Protein AF-A0A9D4N3E4-F1 (afdb_monomer)

Nearest PDB structures (foldseek):
  5hpl-assembly2_B  TM=6.368E-01  e=1.574E-05  Saccharomyces cerevisiae
  1zvd-assembly1_A  TM=6.753E-01  e=8.213E-05  Homo sapiens
  4y07-assembly1_A  TM=6.371E-01  e=8.213E-05  Homo sapiens
  5c7m-assembly1_A  TM=6.194E-01  e=4.076E-04  Homo sapiens
  3g1n-assembly2_B  TM=6.867E-01  e=9.546E-04  Homo sapiens

Radius of gyration: 21.74 Å; Cα contacts (8 Å, |Δi|>4): 244; chains: 1; bounding box: 53×41×57 Å

pLDDT: mean 84.07, std 14.79, range [33.16, 97.88]

Secondary structure (DSSP, 8-state):
-----PPEEEEEE-SSSHHHHHHHHHHT--HHHHHSEEEEEETT---S-SSHHHHHHHHHHHHHHIIIIITT---GGGHHHHHHHHHHHHHHHHTT----TT--HHHHHHHHH-SS--HHHHHHHHHHHTTTHHHHHHH-GGGGGGGS-------HHHHHHHSEE-PPSTT-HHHHHHHHHHHHHHHHHHHHHTTTTTT--HHHHH---HHHHHHHHHH-TTEE-

Solvent-accessible surface area (backbone atoms only — not comparable to full-atom values): 12837 Å² total; per-residue (Å²): 135,84,75,79,77,71,69,62,30,79,44,70,30,38,84,89,50,34,65,60,38,44,46,59,59,54,68,78,50,52,62,71,50,64,71,31,54,62,36,48,38,47,71,98,50,84,72,92,53,70,59,62,45,36,50,48,46,45,54,51,44,52,50,51,46,40,63,75,51,48,75,80,46,80,55,68,94,49,21,70,58,28,22,52,49,13,37,52,51,33,48,25,63,76,68,75,34,75,68,74,31,82,60,51,70,70,60,50,46,39,64,76,70,46,91,79,47,55,67,33,48,48,26,23,46,53,17,15,37,62,75,46,43,42,59,51,37,67,77,38,58,80,58,53,59,60,39,47,67,72,88,75,74,74,41,67,69,58,50,54,63,51,50,36,74,52,77,59,63,91,89,38,75,64,27,55,53,52,50,55,53,46,52,53,50,53,49,52,53,50,37,27,66,70,52,77,50,68,90,48,46,59,63,61,74,70,66,54,54,75,73,49,43,52,48,46,37,68,76,38,72,37,53,42,120

Foldseek 3Di:
DDDPPQDEQEAEAELVPLLVRLLVSVVVDALVNLLGHYQYHYPPDDDPDRQVRVQVSLVSNLVVCCVPAAVVHHDLVCLQSLLVVLLSQLSCVSNVHQHSQNHDPVLLCLLQPNPDHRSNSVSSLNSVCSNDNNVVCNVVVVCSCSNHPDPPQCALVNLCVQFDFAADDPPDPRRVVLVVLVVVVSVVLVCQNVCVVPPDHSVNVVPDDPVCVVVVCVSRVRTDD

Mean predicted aligned error: 11.08 Å

InterPro domains:
  IPR000569 HECT domain [PS50237] (30-63)
  IPR035983 HECT, E3 ligase catalytic domain [SSF56204] (7-113)

Structure (mmCIF, N/CA/C/O backbone):
data_AF-A0A9D4N3E4-F1
#
_entry.id   AF-A0A9D4N3E4-F1
#
loop_
_atom_site.group_PDB
_atom_site.id
_atom_site.type_symbol
_atom_site.label_atom_id
_atom_site.label_alt_id
_atom_site.label_comp_id
_atom_site.label_asym_id
_atom_site.label_entity_id
_atom_site.label_seq_id
_atom_site.pdbx_PDB_ins_code
_atom_site.Cartn_x
_atom_site.Cartn_y
_atom_site.Cartn_z
_atom_site.occupancy
_atom_site.B_iso_or_equiv
_atom_site.auth_seq_id
_atom_site.auth_comp_id
_atom_site.auth_asym_id
_atom_site.auth_atom_id
_atom_site.pdbx_PDB_model_num
ATOM 1 N N . MET A 1 1 ? 34.537 -1.495 10.013 1.00 33.16 1 MET A N 1
ATOM 2 C CA . MET A 1 1 ? 33.677 -0.326 9.731 1.00 33.16 1 MET A CA 1
ATOM 3 C C . MET A 1 1 ? 32.256 -0.864 9.665 1.00 33.16 1 MET A C 1
ATOM 5 O O . MET A 1 1 ? 31.915 -1.527 8.696 1.00 33.16 1 MET A O 1
ATOM 9 N N . ASN A 1 2 ? 31.519 -0.761 10.773 1.00 34.47 2 ASN A N 1
ATOM 10 C CA . ASN A 1 2 ? 30.233 -1.436 10.960 1.00 34.47 2 ASN A CA 1
ATOM 11 C C . ASN A 1 2 ? 29.176 -0.796 10.057 1.00 34.47 2 ASN A C 1
ATOM 13 O O . ASN A 1 2 ? 28.848 0.377 10.221 1.00 34.47 2 ASN A O 1
ATOM 17 N N . HIS A 1 3 ? 28.658 -1.562 9.098 1.00 38.91 3 HIS A N 1
ATOM 18 C CA . HIS A 1 3 ? 27.414 -1.214 8.429 1.00 38.91 3 HIS A CA 1
ATOM 19 C C . HIS A 1 3 ? 26.313 -1.198 9.491 1.00 38.91 3 HIS A C 1
ATOM 21 O O . HIS A 1 3 ? 26.095 -2.206 10.156 1.00 38.91 3 HIS A O 1
ATOM 27 N N . PHE A 1 4 ? 25.642 -0.059 9.669 1.00 37.69 4 PHE A N 1
ATOM 28 C CA . PHE A 1 4 ? 24.381 0.015 10.401 1.00 37.69 4 PHE A CA 1
ATOM 29 C C . PHE A 1 4 ? 23.419 -1.020 9.797 1.00 37.69 4 PHE A C 1
ATOM 31 O O . PHE A 1 4 ? 22.852 -0.778 8.729 1.00 37.69 4 PHE A O 1
ATOM 38 N N . GLN A 1 5 ? 23.244 -2.174 10.445 1.00 48.78 5 GLN A N 1
ATOM 39 C CA . GLN A 1 5 ? 22.047 -2.986 10.254 1.00 48.78 5 GLN A CA 1
ATOM 40 C C . GLN A 1 5 ? 20.895 -2.093 10.707 1.00 48.78 5 GLN A C 1
ATOM 42 O O . GLN A 1 5 ? 20.710 -1.867 11.899 1.00 48.78 5 GLN A O 1
ATOM 47 N N . ARG A 1 6 ? 20.201 -1.462 9.755 1.00 59.16 6 ARG A N 1
ATOM 48 C CA . ARG A 1 6 ? 18.958 -0.756 10.064 1.00 59.16 6 ARG A CA 1
ATOM 49 C C . ARG A 1 6 ? 18.028 -1.795 10.664 1.00 59.16 6 ARG A C 1
ATOM 51 O O . ARG A 1 6 ? 17.769 -2.794 10.003 1.00 59.16 6 ARG A O 1
ATOM 58 N N . GLU A 1 7 ? 17.573 -1.568 11.888 1.00 81.31 7 GLU A N 1
ATOM 59 C CA . GLU A 1 7 ? 16.593 -2.446 12.514 1.00 81.31 7 GLU A CA 1
ATOM 60 C C . GLU A 1 7 ? 15.366 -2.546 11.601 1.00 81.31 7 GLU A C 1
ATOM 62 O O . GLU A 1 7 ? 14.758 -1.535 11.227 1.00 81.31 7 GLU A O 1
ATOM 67 N N . THR A 1 8 ? 15.064 -3.767 11.175 1.00 87.50 8 THR A N 1
ATOM 68 C CA . THR A 1 8 ? 13.904 -4.100 10.357 1.00 87.50 8 THR A CA 1
ATOM 69 C C . THR A 1 8 ? 12.781 -4.613 11.241 1.00 87.50 8 THR A C 1
ATOM 71 O O . THR A 1 8 ? 12.973 -4.986 12.398 1.00 87.50 8 THR A O 1
ATOM 74 N N . ASN A 1 9 ? 11.579 -4.602 10.685 1.00 91.38 9 ASN A N 1
ATOM 75 C CA . ASN A 1 9 ? 10.411 -5.213 11.281 1.00 91.38 9 ASN A CA 1
ATOM 76 C C . ASN A 1 9 ? 10.018 -6.424 10.438 1.00 91.38 9 ASN A C 1
ATOM 78 O O . ASN A 1 9 ? 9.521 -6.277 9.319 1.00 91.38 9 ASN A O 1
ATOM 82 N N . PHE A 1 10 ? 10.307 -7.606 10.967 1.00 92.75 10 PHE A N 1
ATOM 83 C CA . PHE A 1 10 ? 10.087 -8.864 10.278 1.00 92.75 10 PHE A CA 1
ATOM 84 C C . PHE A 1 10 ? 8.617 -9.291 10.354 1.00 92.75 10 PHE A C 1
ATOM 86 O O . PHE A 1 10 ? 8.005 -9.224 11.424 1.00 92.75 10 PHE A O 1
ATOM 93 N N . ILE A 1 11 ? 8.066 -9.707 9.212 1.00 94.38 11 ILE A N 1
ATOM 94 C CA . ILE A 1 11 ? 6.733 -10.310 9.100 1.00 94.38 11 ILE A CA 1
ATOM 95 C C . ILE A 1 11 ? 6.775 -11.540 8.201 1.00 94.38 11 ILE A C 1
ATOM 97 O O . ILE A 1 11 ? 7.456 -11.540 7.167 1.00 94.38 11 ILE A O 1
ATOM 101 N N . ILE A 1 12 ? 5.992 -12.558 8.555 1.00 94.19 12 ILE A N 1
ATOM 102 C CA . ILE A 1 12 ? 5.824 -13.755 7.732 1.00 94.19 12 ILE A CA 1
ATOM 103 C C . ILE A 1 12 ? 4.374 -13.865 7.264 1.00 94.19 12 ILE A C 1
ATOM 105 O O . ILE A 1 12 ? 3.449 -13.929 8.065 1.00 94.19 12 ILE A O 1
ATOM 109 N N . VAL A 1 13 ? 4.156 -13.917 5.951 1.00 95.88 13 VAL A N 1
ATOM 110 C CA . VAL A 1 13 ? 2.806 -13.834 5.377 1.00 95.88 13 VAL A CA 1
ATOM 111 C C . VAL A 1 13 ? 2.526 -14.910 4.331 1.00 95.88 13 VAL A C 1
ATOM 113 O O . VAL A 1 13 ? 3.405 -15.332 3.577 1.00 95.88 13 VAL A O 1
ATOM 116 N N . ASP A 1 14 ? 1.263 -15.321 4.240 1.00 95.19 14 ASP A N 1
ATOM 117 C CA . ASP A 1 14 ? 0.776 -16.210 3.189 1.00 95.19 14 ASP A CA 1
ATOM 118 C C . ASP A 1 14 ? 0.342 -15.400 1.961 1.00 95.19 14 ASP A C 1
ATOM 120 O O . ASP A 1 14 ? -0.396 -14.423 2.072 1.00 95.19 14 ASP A O 1
ATOM 124 N N . ARG A 1 15 ? 0.726 -15.826 0.754 1.00 92.44 15 ARG A N 1
ATOM 125 C CA . ARG A 1 15 ? 0.214 -15.211 -0.482 1.00 92.44 15 ARG A CA 1
ATOM 126 C C . ARG A 1 15 ? -1.280 -15.452 -0.670 1.00 92.44 15 ARG A C 1
ATOM 128 O O . ARG A 1 15 ? -1.953 -14.590 -1.235 1.00 92.44 15 ARG A O 1
ATOM 135 N N . VAL A 1 16 ? -1.778 -16.617 -0.253 1.00 92.44 16 VAL A N 1
ATOM 136 C CA . VAL A 1 16 ? -3.176 -17.021 -0.453 1.00 92.44 16 VAL A CA 1
ATOM 137 C C . VAL A 1 16 ? -4.077 -16.293 0.539 1.00 92.44 16 VAL A C 1
ATOM 139 O O . VAL A 1 16 ? -5.071 -15.692 0.138 1.00 92.44 16 VAL A O 1
ATOM 142 N N . ASN A 1 17 ? -3.683 -16.262 1.812 1.00 95.00 17 ASN A N 1
ATOM 143 C CA . ASN A 1 17 ? -4.440 -15.634 2.897 1.00 95.00 17 ASN A CA 1
ATOM 144 C C . ASN A 1 17 ? -3.881 -14.263 3.309 1.00 95.00 17 ASN A C 1
ATOM 146 O O . ASN A 1 17 ? -3.936 -13.887 4.479 1.00 95.00 17 ASN A O 1
ATOM 150 N N . ILE A 1 18 ? -3.387 -13.495 2.331 1.00 96.88 18 ILE A N 1
ATOM 151 C CA . ILE A 1 18 ? -2.582 -12.288 2.562 1.00 96.88 18 ILE A CA 1
ATOM 152 C C . ILE A 1 18 ? -3.208 -11.294 3.537 1.00 96.88 18 ILE A C 1
ATOM 154 O O . ILE A 1 18 ? -2.500 -10.768 4.382 1.00 96.88 18 ILE A O 1
ATOM 158 N N . LEU A 1 19 ? -4.514 -11.024 3.460 1.00 96.94 19 LEU A N 1
ATOM 159 C CA . LEU A 1 19 ? -5.146 -10.055 4.360 1.00 96.94 19 LEU A CA 1
ATOM 160 C C . LEU A 1 19 ? -5.129 -10.548 5.803 1.00 96.94 19 LEU A C 1
ATOM 162 O O . LEU A 1 19 ? -4.752 -9.795 6.689 1.00 96.94 19 LEU A O 1
ATOM 166 N N . GLN A 1 20 ? -5.493 -11.811 6.018 1.00 96.25 20 GLN A N 1
ATOM 167 C CA . GLN A 1 20 ? -5.588 -12.378 7.354 1.00 96.25 20 GLN A CA 1
ATOM 168 C C . GLN A 1 20 ? -4.214 -12.429 8.024 1.00 96.25 20 GLN A C 1
ATOM 170 O O . GLN A 1 20 ? -4.024 -11.796 9.057 1.00 96.25 20 GLN A O 1
ATOM 175 N N . THR A 1 21 ? -3.240 -13.094 7.396 1.00 96.94 21 THR A N 1
ATOM 176 C CA . THR A 1 21 ? -1.912 -13.266 8.004 1.00 96.94 21 THR A CA 1
ATOM 177 C C . THR A 1 21 ? -1.204 -11.928 8.189 1.00 96.94 21 THR A C 1
ATOM 179 O O . THR A 1 21 ? -0.495 -11.732 9.163 1.00 96.94 21 THR A O 1
ATOM 182 N N . SER A 1 22 ? -1.412 -10.970 7.276 1.00 96.81 22 SER A N 1
ATOM 183 C CA . SER A 1 22 ? -0.835 -9.631 7.445 1.00 96.81 22 SER A CA 1
ATOM 184 C C . SER A 1 22 ? -1.482 -8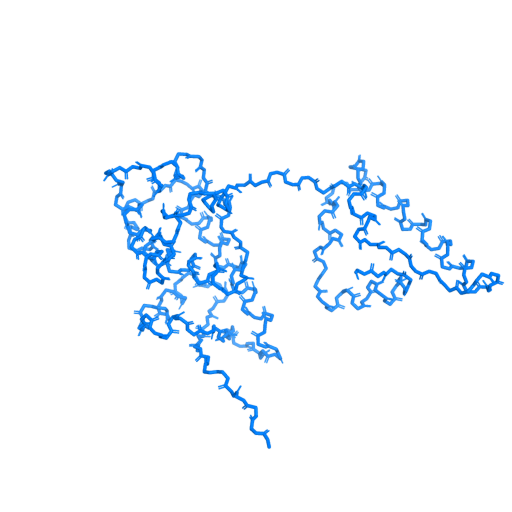.867 8.587 1.00 96.81 22 SER A C 1
ATOM 186 O O . SER A 1 22 ? -0.801 -8.104 9.258 1.00 96.81 22 SER A O 1
ATOM 188 N N . PHE A 1 23 ? -2.793 -9.000 8.784 1.00 97.12 23 PHE A N 1
ATOM 189 C CA . PHE A 1 23 ? -3.470 -8.294 9.866 1.00 97.12 23 PHE A CA 1
ATOM 190 C C . PHE A 1 23 ? -3.056 -8.856 11.221 1.00 97.12 23 PHE A C 1
ATOM 192 O O . PHE A 1 23 ? -2.774 -8.059 12.104 1.00 97.12 23 PHE A O 1
ATOM 199 N N . GLU A 1 24 ? -2.929 -10.177 11.343 1.00 95.75 24 GLU A N 1
ATOM 200 C CA . GLU A 1 24 ? -2.392 -10.846 12.536 1.00 95.75 24 GLU A CA 1
ATOM 201 C C . GLU A 1 24 ? -0.946 -10.395 12.822 1.00 95.75 24 GLU A C 1
ATOM 203 O O . GLU A 1 24 ? -0.643 -9.910 13.907 1.00 95.75 24 GLU A O 1
ATOM 208 N N . GLU A 1 25 ? -0.062 -10.435 11.820 1.00 96.00 25 GLU A N 1
ATOM 209 C CA . GLU A 1 25 ? 1.332 -9.994 11.975 1.00 96.00 25 GLU A CA 1
ATOM 210 C C . GLU A 1 25 ? 1.454 -8.514 12.358 1.00 96.00 25 GLU A C 1
ATOM 212 O O . GLU A 1 25 ? 2.342 -8.143 13.118 1.00 96.00 25 GLU A O 1
ATOM 217 N N . LEU A 1 26 ? 0.602 -7.641 11.811 1.00 95.62 26 LEU A N 1
ATOM 218 C CA . LEU A 1 26 ? 0.673 -6.198 12.049 1.00 95.62 26 LEU A CA 1
ATOM 219 C C . LEU A 1 26 ? -0.074 -5.758 13.315 1.00 95.62 26 LEU A C 1
ATOM 221 O O . LEU A 1 26 ? 0.263 -4.701 13.849 1.00 95.62 26 LEU A O 1
ATOM 225 N N . SER A 1 27 ? -1.075 -6.510 13.787 1.00 93.62 27 SER A N 1
ATOM 226 C CA . SER A 1 27 ? -1.856 -6.150 14.980 1.00 93.62 27 SER A CA 1
ATOM 227 C C . SER A 1 27 ? -1.037 -6.217 16.260 1.00 93.62 27 SER A C 1
ATOM 229 O O . SER A 1 27 ? -1.291 -5.447 17.185 1.00 93.62 27 SER A O 1
ATOM 231 N N . ASP A 1 28 ? -0.039 -7.095 16.288 1.00 89.44 28 ASP A N 1
ATOM 232 C CA . ASP A 1 28 ? 0.789 -7.349 17.468 1.00 89.44 28 ASP A CA 1
ATOM 233 C C . ASP A 1 28 ? 1.941 -6.344 17.612 1.00 89.44 28 ASP A C 1
ATOM 235 O O . ASP A 1 28 ? 2.699 -6.3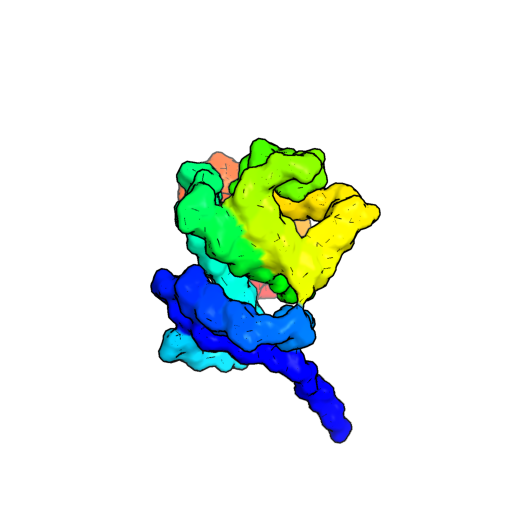89 18.581 1.00 89.44 28 ASP A O 1
ATOM 239 N N . LYS A 1 29 ? 2.079 -5.417 16.657 1.00 91.88 29 LYS A N 1
ATOM 240 C CA . LYS A 1 29 ? 3.215 -4.499 16.578 1.00 91.88 29 LYS A CA 1
ATOM 241 C C . LYS A 1 29 ? 2.894 -3.130 17.151 1.00 91.88 29 LYS A C 1
ATOM 243 O O . LYS A 1 29 ? 1.846 -2.535 16.902 1.00 91.88 29 LYS A O 1
ATOM 248 N N . THR A 1 30 ? 3.864 -2.582 17.864 1.00 93.31 30 THR A N 1
ATOM 249 C CA . THR A 1 30 ? 3.838 -1.203 18.345 1.00 93.31 30 THR A CA 1
ATOM 250 C C . THR A 1 30 ? 4.030 -0.205 17.200 1.00 93.31 30 THR A C 1
ATOM 252 O O . THR A 1 30 ? 4.577 -0.522 16.141 1.00 93.31 30 THR A O 1
ATOM 255 N N . THR A 1 31 ? 3.638 1.053 17.421 1.00 91.31 31 THR A N 1
ATOM 256 C CA . THR A 1 31 ? 3.875 2.145 16.462 1.00 91.31 31 THR A CA 1
ATOM 257 C C . THR A 1 31 ? 5.356 2.303 16.100 1.00 91.31 31 THR A C 1
ATOM 259 O O . THR A 1 31 ? 5.678 2.574 14.944 1.00 91.31 31 THR A O 1
ATOM 262 N N . GLU A 1 32 ? 6.264 2.108 17.060 1.00 90.81 32 GLU A N 1
ATOM 263 C CA . GLU A 1 32 ? 7.708 2.193 16.821 1.00 90.81 32 GLU A CA 1
ATOM 264 C C . GLU A 1 32 ? 8.185 1.087 15.870 1.00 90.81 32 GLU A C 1
ATOM 266 O O . GLU A 1 32 ? 8.914 1.358 14.916 1.00 90.81 32 GLU A O 1
ATOM 271 N N . GLU A 1 33 ? 7.721 -0.149 16.069 1.00 92.50 33 GLU A N 1
ATOM 272 C CA . GLU A 1 33 ? 8.035 -1.276 15.187 1.00 92.50 33 GLU A CA 1
ATOM 273 C C . GLU A 1 33 ? 7.444 -1.083 13.789 1.00 92.50 33 GLU A C 1
ATOM 275 O O . GLU A 1 33 ? 8.119 -1.334 12.790 1.00 92.50 33 GLU A O 1
ATOM 280 N N . LEU A 1 34 ? 6.210 -0.587 13.687 1.00 92.94 34 LEU A N 1
ATOM 281 C CA . LEU A 1 34 ? 5.582 -0.253 12.405 1.00 92.94 34 LEU A CA 1
ATOM 282 C C . LEU A 1 34 ? 6.326 0.873 11.663 1.00 92.94 34 LEU A C 1
ATOM 284 O O . LEU A 1 34 ? 6.327 0.904 10.432 1.00 92.94 34 LEU A O 1
ATOM 288 N N . GLY A 1 35 ? 6.999 1.771 12.387 1.00 89.06 35 GLY A N 1
ATOM 289 C CA . GLY A 1 35 ? 7.863 2.801 11.807 1.00 89.06 35 GLY A CA 1
ATOM 290 C C . GLY A 1 35 ? 9.151 2.254 11.177 1.00 89.06 35 GLY A C 1
ATOM 291 O O . GLY A 1 35 ? 9.753 2.919 10.329 1.00 89.06 35 GLY A O 1
ATOM 292 N N . LYS A 1 36 ? 9.576 1.038 11.546 1.00 92.62 36 LYS A N 1
ATOM 293 C CA . LYS A 1 36 ? 10.756 0.380 10.970 1.00 92.62 36 LYS A CA 1
ATOM 294 C C . LYS A 1 36 ? 10.441 -0.192 9.588 1.00 92.62 36 LYS A C 1
ATOM 296 O O . LYS A 1 36 ? 9.303 -0.484 9.224 1.00 92.62 36 LYS A O 1
ATOM 301 N N . THR A 1 37 ? 11.487 -0.355 8.783 1.00 92.31 37 THR A N 1
ATOM 302 C CA . THR A 1 37 ? 11.344 -0.921 7.435 1.00 92.31 37 THR A CA 1
ATOM 303 C C . THR A 1 37 ? 10.882 -2.373 7.522 1.00 92.31 37 THR A C 1
ATOM 305 O O . THR A 1 37 ? 11.506 -3.160 8.228 1.00 92.31 37 THR A O 1
ATOM 308 N N . LEU A 1 38 ? 9.834 -2.738 6.776 1.00 93.19 38 LEU A N 1
ATOM 309 C CA . LEU A 1 38 ? 9.350 -4.113 6.740 1.00 93.19 38 LEU A CA 1
ATOM 310 C C . LEU A 1 38 ? 10.349 -5.024 6.026 1.00 93.19 38 LEU A C 1
ATOM 312 O O . LEU A 1 38 ? 10.806 -4.737 4.909 1.00 93.19 38 LEU A O 1
ATOM 316 N N . GLU A 1 39 ? 10.621 -6.146 6.670 1.00 92.88 39 GLU A N 1
ATOM 317 C CA . GLU A 1 39 ? 11.296 -7.306 6.117 1.00 92.88 39 GLU A CA 1
ATOM 318 C C . GLU A 1 39 ? 10.252 -8.405 5.956 1.00 92.88 39 GLU A C 1
ATOM 320 O O . GLU A 1 39 ? 9.731 -8.930 6.935 1.00 92.88 39 GLU A O 1
ATOM 325 N N . VAL A 1 40 ? 9.881 -8.684 4.707 1.00 93.19 40 VAL A N 1
ATOM 326 C CA . VAL A 1 40 ? 8.754 -9.569 4.409 1.00 93.19 40 VAL A CA 1
ATOM 327 C C . VAL A 1 40 ? 9.262 -10.915 3.930 1.00 93.19 40 VAL A C 1
ATOM 329 O O . VAL A 1 40 ? 9.990 -10.974 2.938 1.00 93.19 40 VAL A O 1
ATOM 332 N N . GLN A 1 41 ? 8.801 -11.985 4.572 1.00 93.62 41 GLN A N 1
ATOM 333 C CA . GLN A 1 41 ? 8.973 -13.348 4.094 1.00 93.62 41 GLN A CA 1
ATOM 334 C C . GLN A 1 41 ? 7.620 -13.962 3.726 1.00 93.62 41 GLN A C 1
ATOM 336 O O . GLN A 1 41 ? 6.686 -13.972 4.524 1.00 93.62 41 GLN A O 1
ATOM 341 N N . PHE A 1 42 ? 7.513 -14.493 2.508 1.00 93.81 42 PHE A N 1
ATOM 342 C CA . PHE A 1 42 ? 6.360 -15.302 2.121 1.00 93.81 42 PHE A CA 1
ATOM 343 C C . PHE A 1 42 ? 6.556 -16.750 2.576 1.00 93.81 42 PHE A C 1
ATOM 345 O O . PHE A 1 42 ? 7.679 -17.261 2.558 1.00 93.81 42 PHE A O 1
ATOM 352 N N . TYR A 1 43 ? 5.475 -17.424 2.973 1.00 91.69 43 TYR A N 1
ATOM 353 C CA . TYR A 1 43 ? 5.532 -18.831 3.378 1.00 91.69 43 TYR A CA 1
ATOM 354 C C . TYR A 1 43 ? 6.243 -19.690 2.331 1.00 91.69 43 TYR A C 1
ATOM 356 O O . TYR A 1 43 ? 5.945 -19.615 1.142 1.00 91.69 43 TYR A O 1
ATOM 364 N N . THR A 1 44 ? 7.172 -20.535 2.791 1.00 82.38 44 THR A N 1
ATOM 365 C CA . THR A 1 44 ? 7.966 -21.477 1.974 1.00 82.38 44 THR A CA 1
ATOM 366 C C . THR A 1 44 ? 8.879 -20.852 0.910 1.00 82.38 44 THR A C 1
ATOM 368 O O . THR A 1 44 ? 9.532 -21.582 0.167 1.00 82.38 44 THR A O 1
ATOM 371 N N . GLU A 1 45 ? 8.996 -19.522 0.862 1.00 81.06 45 GLU A N 1
ATOM 372 C CA . GLU A 1 45 ? 9.860 -18.812 -0.081 1.00 81.06 45 GLU A CA 1
ATOM 373 C C . GLU A 1 45 ? 11.107 -18.270 0.629 1.00 81.06 45 GLU A C 1
ATOM 375 O O . GLU A 1 45 ? 11.031 -17.608 1.669 1.00 81.06 45 GLU A O 1
ATOM 380 N N . ALA A 1 46 ? 12.280 -18.541 0.054 1.00 70.38 46 ALA A N 1
ATOM 381 C CA . ALA A 1 46 ? 13.514 -17.885 0.460 1.00 70.38 46 ALA A CA 1
ATOM 382 C C . ALA A 1 46 ? 13.605 -16.526 -0.247 1.00 70.38 46 ALA A C 1
ATOM 384 O O . ALA A 1 46 ? 13.594 -16.455 -1.476 1.00 70.38 46 ALA A O 1
ATOM 385 N N . ALA A 1 47 ? 13.684 -15.446 0.526 1.00 65.25 47 ALA A N 1
ATOM 386 C CA . ALA A 1 47 ? 13.954 -14.120 -0.009 1.00 65.25 47 ALA A CA 1
ATOM 387 C C . ALA A 1 47 ? 15.462 -13.960 -0.252 1.00 65.25 47 ALA A C 1
ATOM 389 O O . ALA A 1 47 ? 16.249 -14.008 0.690 1.00 65.25 47 ALA A O 1
ATOM 390 N N . GLU A 1 48 ? 15.869 -13.761 -1.507 1.00 63.88 48 GLU A N 1
ATOM 391 C CA . GLU A 1 48 ? 17.268 -13.448 -1.844 1.00 63.88 48 GLU A CA 1
ATOM 392 C C . GLU A 1 48 ? 17.596 -11.957 -1.651 1.00 63.88 48 GLU A C 1
ATOM 394 O O . GLU A 1 48 ? 18.755 -11.591 -1.455 1.00 63.88 48 GLU A O 1
ATOM 399 N N . ASP A 1 49 ? 16.582 -11.085 -1.688 1.00 76.19 49 ASP A N 1
ATOM 400 C CA . ASP A 1 49 ? 16.716 -9.646 -1.491 1.00 76.19 49 ASP A CA 1
ATOM 401 C C . ASP A 1 49 ? 15.658 -9.085 -0.524 1.00 76.19 49 ASP A C 1
ATOM 403 O O . ASP A 1 49 ? 14.542 -9.581 -0.418 1.00 76.19 49 ASP A O 1
ATOM 407 N N . TYR A 1 50 ? 15.995 -8.001 0.181 1.00 70.88 50 TYR A N 1
ATOM 408 C CA . TYR A 1 50 ? 15.087 -7.359 1.145 1.00 70.88 50 TYR A CA 1
ATOM 409 C C . TYR A 1 50 ? 14.011 -6.472 0.489 1.00 70.88 50 TYR A C 1
ATOM 411 O O . TYR A 1 50 ? 13.048 -6.056 1.135 1.00 70.88 50 TYR A O 1
ATOM 419 N N . GLY A 1 51 ? 14.197 -6.089 -0.779 1.00 80.19 51 GLY A N 1
ATOM 420 C CA . GLY A 1 51 ? 13.360 -5.100 -1.464 1.00 80.19 51 GLY A CA 1
ATOM 421 C C . GLY A 1 51 ? 12.226 -5.709 -2.287 1.00 80.19 51 GLY A C 1
ATOM 422 O O . GLY A 1 51 ? 11.107 -5.189 -2.260 1.00 80.19 51 GLY A O 1
ATOM 423 N N . GLY A 1 52 ? 12.511 -6.786 -3.021 1.00 85.62 52 GLY A N 1
ATOM 424 C CA . GLY A 1 52 ? 11.566 -7.506 -3.870 1.00 85.62 52 GLY A CA 1
ATOM 425 C C . GLY A 1 52 ? 10.331 -7.995 -3.110 1.00 85.62 52 GLY A C 1
ATOM 426 O O . GLY A 1 52 ? 9.226 -7.552 -3.443 1.00 85.62 52 GLY A O 1
ATOM 427 N N . PRO A 1 53 ? 10.489 -8.814 -2.052 1.00 90.81 53 PRO A N 1
ATOM 428 C CA . PRO A 1 53 ? 9.381 -9.327 -1.253 1.00 90.81 53 PRO A CA 1
ATOM 429 C C . PRO A 1 53 ? 8.498 -8.223 -0.679 1.00 90.81 53 PRO A C 1
ATOM 431 O O . PRO A 1 53 ? 7.278 -8.308 -0.778 1.00 90.81 53 PRO A O 1
ATOM 434 N N . ARG A 1 54 ? 9.086 -7.129 -0.173 1.00 92.06 54 ARG A N 1
ATOM 435 C CA . ARG A 1 54 ? 8.321 -5.989 0.357 1.00 92.06 54 ARG A CA 1
ATOM 436 C C . ARG A 1 54 ? 7.483 -5.291 -0.717 1.00 92.06 54 ARG A C 1
ATOM 438 O O . ARG A 1 54 ? 6.320 -4.962 -0.485 1.00 92.06 54 ARG A O 1
ATOM 445 N N . LYS A 1 55 ? 8.046 -5.036 -1.901 1.00 90.31 55 LYS A N 1
ATOM 446 C CA . LYS A 1 55 ? 7.283 -4.421 -3.004 1.00 90.31 55 LYS A CA 1
ATOM 447 C C . LYS A 1 55 ? 6.145 -5.327 -3.462 1.00 90.31 55 LYS A C 1
ATOM 449 O O . LYS A 1 55 ? 5.045 -4.846 -3.735 1.00 90.31 55 LYS A O 1
ATOM 454 N N . GLU A 1 56 ? 6.417 -6.623 -3.536 1.00 91.06 56 GLU A N 1
ATOM 455 C CA . GLU A 1 56 ? 5.435 -7.625 -3.928 1.00 91.06 56 GLU A CA 1
ATOM 456 C C . GLU A 1 56 ? 4.322 -7.772 -2.886 1.00 91.06 56 GLU A C 1
ATOM 458 O O . GLU A 1 56 ? 3.148 -7.819 -3.245 1.00 91.06 56 GLU A O 1
ATOM 463 N N . PHE A 1 57 ? 4.671 -7.735 -1.602 1.00 94.88 57 PHE A N 1
ATOM 464 C CA . PHE A 1 57 ? 3.733 -7.685 -0.487 1.00 94.88 57 PHE A CA 1
ATOM 465 C C . PHE A 1 57 ? 2.735 -6.545 -0.638 1.00 94.88 57 PHE A C 1
ATOM 467 O O . PHE A 1 57 ? 1.536 -6.804 -0.743 1.00 94.88 57 PHE A O 1
ATOM 474 N N . PHE A 1 58 ? 3.217 -5.302 -0.763 1.00 95.38 58 PHE A N 1
ATOM 475 C CA . PHE A 1 58 ? 2.335 -4.149 -0.952 1.00 95.38 58 PHE A CA 1
ATOM 476 C C . PHE A 1 58 ? 1.472 -4.293 -2.209 1.00 95.38 58 PHE A C 1
ATOM 478 O O . PHE A 1 58 ? 0.291 -3.955 -2.197 1.00 95.38 58 PHE A O 1
ATOM 485 N N . ARG A 1 59 ? 2.016 -4.845 -3.299 1.00 93.38 59 ARG A N 1
ATOM 486 C CA . ARG A 1 59 ? 1.242 -5.088 -4.522 1.00 93.38 59 ARG A CA 1
ATOM 487 C C . ARG A 1 59 ? 0.084 -6.064 -4.287 1.00 93.38 59 ARG A C 1
ATOM 489 O O . ARG A 1 59 ? -1.022 -5.807 -4.767 1.00 93.38 59 ARG A O 1
ATOM 496 N N . ILE A 1 60 ? 0.333 -7.181 -3.606 1.00 94.94 60 ILE A N 1
ATOM 497 C CA . ILE A 1 60 ? -0.664 -8.235 -3.387 1.00 94.94 60 ILE A CA 1
ATOM 498 C C . ILE A 1 60 ? -1.699 -7.792 -2.356 1.00 94.94 60 ILE A C 1
ATOM 500 O O . ILE A 1 60 ? -2.893 -7.906 -2.633 1.00 94.94 60 ILE A O 1
ATOM 504 N N . ILE A 1 61 ? -1.267 -7.251 -1.213 1.00 96.88 61 ILE A N 1
ATOM 505 C CA . ILE A 1 61 ? -2.182 -6.850 -0.141 1.00 96.88 61 ILE A CA 1
ATOM 506 C C . ILE A 1 61 ? -3.113 -5.727 -0.599 1.00 96.88 61 ILE A C 1
ATOM 508 O O . ILE A 1 61 ? -4.311 -5.804 -0.365 1.00 96.88 61 ILE A O 1
ATOM 512 N N . LEU A 1 62 ? -2.624 -4.739 -1.359 1.00 96.12 62 LEU A N 1
ATOM 513 C CA . LEU A 1 62 ? -3.474 -3.665 -1.881 1.00 96.12 62 LEU A CA 1
ATOM 514 C C . LEU A 1 62 ? -4.499 -4.164 -2.898 1.00 96.12 62 LEU A C 1
ATOM 516 O O . LEU A 1 62 ? -5.625 -3.667 -2.925 1.00 96.12 62 LEU A O 1
ATOM 520 N N . ARG A 1 63 ? -4.131 -5.149 -3.727 1.00 95.12 63 ARG A N 1
ATOM 521 C CA . ARG A 1 63 ? -5.076 -5.797 -4.641 1.00 95.12 63 ARG A CA 1
ATOM 522 C C . ARG A 1 63 ? -6.164 -6.532 -3.858 1.00 95.12 63 ARG A C 1
ATOM 524 O O . ARG A 1 63 ? -7.338 -6.315 -4.132 1.00 95.12 63 ARG A O 1
ATOM 531 N N . ALA A 1 64 ? -5.777 -7.332 -2.866 1.00 96.31 64 ALA A N 1
ATOM 532 C CA . ALA A 1 64 ? -6.723 -8.063 -2.029 1.00 96.31 64 ALA A CA 1
ATOM 533 C C . ALA A 1 64 ? -7.646 -7.113 -1.245 1.00 96.31 64 ALA A C 1
ATOM 535 O O . ALA A 1 64 ? -8.855 -7.328 -1.196 1.00 96.31 64 ALA A O 1
ATOM 536 N N . THR A 1 65 ? -7.101 -6.020 -0.700 1.00 96.25 65 THR A N 1
ATOM 537 C CA . THR A 1 65 ? -7.868 -4.957 -0.036 1.00 96.25 65 THR A CA 1
ATOM 538 C C . THR A 1 65 ? -8.900 -4.353 -0.979 1.00 96.25 65 THR A C 1
ATOM 540 O O . THR A 1 65 ? -10.070 -4.260 -0.617 1.00 96.25 65 THR A O 1
ATOM 543 N N . LYS A 1 66 ? -8.500 -3.972 -2.199 1.00 95.25 66 LYS A N 1
ATOM 544 C CA . LYS A 1 66 ? -9.422 -3.435 -3.207 1.00 95.25 66 LYS A CA 1
ATOM 545 C C . LYS A 1 66 ? -10.576 -4.408 -3.471 1.00 95.25 66 LYS A C 1
ATOM 547 O O . LYS A 1 66 ? -11.736 -4.026 -3.339 1.00 95.25 66 LYS A O 1
ATOM 552 N N . GLU A 1 67 ? -10.248 -5.654 -3.802 1.00 94.88 67 GLU A N 1
ATOM 553 C CA . GLU A 1 67 ? -11.217 -6.684 -4.196 1.00 94.88 67 GLU A CA 1
ATOM 554 C C . GLU A 1 67 ? -12.193 -7.031 -3.058 1.00 94.88 67 GLU A C 1
ATOM 556 O O . GLU A 1 67 ? -13.398 -7.128 -3.283 1.00 94.88 67 GLU A O 1
ATOM 561 N N . LYS A 1 68 ? -11.699 -7.179 -1.821 1.00 94.44 68 LYS A N 1
ATOM 562 C CA . LYS A 1 68 ? -12.521 -7.610 -0.677 1.00 94.44 68 LYS A CA 1
ATOM 563 C C . LYS A 1 68 ? -13.293 -6.465 -0.014 1.00 94.44 68 LYS A C 1
ATOM 565 O O . LYS A 1 68 ? -14.421 -6.685 0.428 1.00 94.44 68 LYS A O 1
ATOM 570 N N . LEU A 1 69 ? -12.693 -5.275 0.090 1.00 94.12 69 LEU A N 1
ATOM 571 C CA . LEU A 1 69 ? -13.171 -4.196 0.970 1.00 94.12 69 LEU A CA 1
ATOM 572 C C . LEU A 1 69 ? -13.647 -2.934 0.233 1.00 94.12 69 LEU A C 1
ATOM 574 O O . LEU A 1 69 ? -14.276 -2.090 0.868 1.00 94.12 69 LEU A O 1
ATOM 578 N N . PHE A 1 70 ? -13.370 -2.771 -1.066 1.00 93.94 70 PHE A N 1
ATOM 579 C CA . PHE A 1 70 ? -13.744 -1.550 -1.801 1.00 93.94 70 PHE A CA 1
ATOM 580 C C . PHE A 1 70 ? -14.580 -1.807 -3.060 1.00 93.94 70 PHE A C 1
ATOM 582 O O . PHE A 1 70 ? -15.483 -1.022 -3.340 1.00 93.94 70 PHE A O 1
ATOM 589 N N . ASP A 1 71 ? -14.352 -2.902 -3.795 1.00 92.19 71 ASP A N 1
ATOM 590 C CA . ASP A 1 71 ? -15.048 -3.167 -5.067 1.00 92.19 71 ASP A CA 1
ATOM 591 C C . ASP A 1 71 ? -16.562 -3.386 -4.907 1.00 92.19 71 ASP A C 1
ATOM 593 O O . ASP A 1 71 ? -17.327 -3.092 -5.821 1.00 92.19 71 ASP A O 1
ATOM 597 N N . SER A 1 72 ? -17.012 -3.856 -3.739 1.00 90.44 72 SER A N 1
ATOM 598 C CA . SER A 1 72 ? -18.443 -3.997 -3.413 1.00 90.44 72 SER A CA 1
ATOM 599 C C . SER A 1 72 ? -18.997 -2.850 -2.558 1.00 90.44 72 SER A C 1
ATOM 601 O O . SER A 1 72 ? -20.070 -2.998 -1.980 1.00 90.44 72 SER A O 1
ATOM 603 N N . GLY A 1 73 ? -18.266 -1.739 -2.435 1.00 90.06 73 GLY A N 1
ATOM 604 C CA . GLY A 1 73 ? -18.562 -0.688 -1.462 1.00 90.06 73 GLY A CA 1
ATOM 605 C C . GLY A 1 73 ? -18.078 -1.023 -0.047 1.00 90.06 73 GLY A C 1
ATOM 606 O O . GLY A 1 73 ? -17.598 -2.128 0.223 1.00 90.06 73 GLY A O 1
ATOM 607 N N . LEU A 1 74 ? -18.178 -0.036 0.847 1.00 92.38 74 LEU A N 1
ATOM 608 C CA . LEU A 1 74 ? -17.733 -0.167 2.233 1.00 92.38 74 LEU A CA 1
ATOM 609 C C . LEU A 1 74 ? -18.647 -1.123 3.010 1.00 92.38 74 LEU A C 1
ATOM 611 O O . LEU A 1 74 ? -19.870 -1.049 2.905 1.00 92.38 74 LEU A O 1
ATOM 615 N N . ARG A 1 75 ? -18.051 -2.022 3.796 1.00 91.00 75 ARG A N 1
ATOM 616 C CA . ARG A 1 75 ? -18.768 -3.056 4.554 1.00 91.00 75 ARG A CA 1
ATOM 617 C C . ARG A 1 75 ? -18.675 -2.766 6.047 1.00 91.00 75 ARG A C 1
ATOM 619 O O . ARG A 1 75 ? -17.666 -3.087 6.667 1.00 91.00 75 ARG A O 1
ATOM 626 N N . GLU A 1 76 ? -19.733 -2.208 6.631 1.00 89.12 76 GLU A N 1
ATOM 627 C CA . GLU A 1 76 ? -19.747 -1.791 8.047 1.00 89.12 76 GLU A CA 1
ATOM 628 C C . GLU A 1 76 ? -19.439 -2.929 9.029 1.00 89.12 76 GLU A C 1
ATOM 630 O O . GLU A 1 76 ? -18.735 -2.723 10.014 1.00 89.12 76 GLU A O 1
ATOM 635 N N . LEU A 1 77 ? -19.877 -4.155 8.722 1.00 90.31 77 LEU A N 1
ATOM 636 C CA . LEU A 1 77 ? -19.583 -5.347 9.530 1.00 90.31 77 LEU A CA 1
ATOM 637 C C . LEU A 1 77 ? -18.084 -5.690 9.601 1.00 90.31 77 LEU A C 1
ATOM 639 O O . LEU A 1 77 ? -17.680 -6.446 10.475 1.00 90.31 77 LEU A O 1
ATOM 643 N N . LEU A 1 78 ? -17.270 -5.152 8.688 1.00 92.44 78 LEU A N 1
ATOM 644 C CA . LEU A 1 78 ? -15.817 -5.327 8.639 1.00 92.44 78 LEU A CA 1
ATOM 645 C C . LEU A 1 78 ? -15.078 -4.042 9.039 1.00 92.44 78 LEU A C 1
ATOM 647 O O . LEU A 1 78 ? -13.949 -3.832 8.612 1.00 92.44 78 LEU A O 1
ATOM 651 N N . GLN A 1 79 ? -15.701 -3.149 9.818 1.00 90.31 79 GLN A N 1
ATOM 652 C CA . GLN A 1 79 ? -15.103 -1.864 10.208 1.00 90.31 79 GLN A CA 1
ATOM 653 C C . GLN A 1 79 ? -13.678 -1.995 10.778 1.00 90.31 79 GLN A C 1
ATOM 655 O O . GLN A 1 79 ? -12.832 -1.157 10.474 1.00 90.31 79 GLN A O 1
ATOM 660 N N . ASP A 1 80 ? -13.388 -3.053 11.539 1.00 90.94 80 ASP A N 1
ATOM 661 C CA . ASP A 1 80 ? -12.079 -3.256 12.167 1.00 90.94 80 ASP A CA 1
ATOM 662 C C . ASP A 1 80 ? -10.985 -3.582 11.136 1.00 90.94 80 ASP A C 1
ATOM 664 O O . ASP A 1 80 ? -9.858 -3.097 11.260 1.00 90.94 80 ASP A O 1
ATOM 668 N N . ASP A 1 81 ? -11.333 -4.274 10.042 1.00 95.62 81 ASP A N 1
ATOM 669 C CA . ASP A 1 81 ? -10.419 -4.512 8.917 1.00 95.62 81 ASP A CA 1
ATOM 670 C C . ASP A 1 81 ? -9.958 -3.180 8.304 1.00 95.62 81 ASP A C 1
ATOM 672 O O . ASP A 1 81 ? -8.803 -3.047 7.897 1.00 95.62 81 ASP A O 1
ATOM 676 N N . TYR A 1 82 ? -10.818 -2.151 8.271 1.00 97.25 82 TYR A N 1
ATOM 677 C CA . TYR A 1 82 ? -10.446 -0.841 7.722 1.00 97.25 82 TYR A CA 1
ATOM 678 C C . TYR A 1 82 ? -9.385 -0.128 8.561 1.00 97.25 82 TYR A C 1
ATOM 680 O O . TYR A 1 82 ? -8.584 0.623 7.999 1.00 97.25 82 TYR A O 1
ATOM 688 N N . ARG A 1 83 ? -9.305 -0.395 9.872 1.00 96.69 83 ARG A N 1
ATOM 689 C CA . ARG A 1 83 ? -8.201 0.107 10.701 1.00 96.69 83 ARG A CA 1
ATOM 690 C C . ARG A 1 83 ? -6.874 -0.480 10.239 1.00 96.69 83 ARG A C 1
ATOM 692 O O . ARG A 1 83 ? -5.921 0.264 10.012 1.00 96.69 83 ARG A O 1
ATOM 699 N N . MET A 1 84 ? -6.831 -1.791 10.018 1.00 96.88 84 MET A N 1
ATOM 700 C CA . MET A 1 84 ? -5.633 -2.463 9.512 1.00 96.88 84 MET A CA 1
ATOM 701 C C . MET A 1 84 ? -5.285 -2.016 8.093 1.00 96.88 84 MET A C 1
ATOM 703 O O . MET A 1 84 ? -4.117 -1.769 7.793 1.00 96.88 84 MET A O 1
ATOM 707 N N . VAL A 1 85 ? -6.285 -1.802 7.234 1.00 97.25 85 VAL A N 1
ATOM 708 C CA . VAL A 1 85 ? -6.076 -1.198 5.910 1.00 97.25 85 VAL A CA 1
ATOM 709 C C . VAL A 1 85 ? -5.421 0.179 6.019 1.00 97.25 85 VAL A C 1
ATOM 711 O O . VAL A 1 85 ? -4.516 0.476 5.240 1.00 97.25 85 VAL A O 1
ATOM 714 N N . GLY A 1 86 ? -5.824 1.007 6.985 1.00 97.06 86 GLY A N 1
ATOM 715 C CA . GLY A 1 86 ? -5.211 2.318 7.211 1.00 97.06 86 GLY A CA 1
ATOM 716 C C . GLY A 1 86 ? -3.729 2.217 7.563 1.00 97.06 86 GLY A C 1
ATOM 717 O O . GLY A 1 86 ? -2.915 2.941 6.989 1.00 97.06 86 GLY A O 1
ATOM 718 N N . ILE A 1 87 ? -3.364 1.258 8.419 1.00 97.12 87 ILE A N 1
ATOM 719 C CA . ILE A 1 87 ? -1.961 0.965 8.751 1.00 97.12 87 ILE A CA 1
ATOM 720 C C . ILE A 1 87 ? -1.204 0.510 7.495 1.00 97.12 87 ILE A C 1
ATOM 722 O O . ILE A 1 87 ? -0.138 1.039 7.187 1.00 97.12 87 ILE A O 1
ATOM 726 N N . VAL A 1 88 ? -1.772 -0.411 6.709 1.00 96.88 88 VAL A N 1
ATOM 727 C CA . VAL A 1 88 ? -1.176 -0.886 5.447 1.00 96.88 88 VAL A CA 1
ATOM 728 C C . VAL A 1 88 ? -0.960 0.262 4.458 1.00 96.88 88 VAL A C 1
ATOM 730 O O . VAL A 1 88 ? 0.086 0.324 3.806 1.00 96.88 88 VAL A O 1
ATOM 733 N N . PHE A 1 89 ? -1.906 1.196 4.343 1.00 96.38 89 PHE A N 1
ATOM 734 C CA . PHE A 1 89 ? -1.767 2.373 3.484 1.00 96.38 89 PHE A CA 1
ATOM 735 C C . PHE A 1 89 ? -0.647 3.291 3.973 1.00 96.38 89 PHE A C 1
ATOM 737 O O . PHE A 1 89 ? 0.172 3.731 3.164 1.00 96.38 89 PHE A O 1
ATOM 744 N N . ALA A 1 90 ? -0.566 3.536 5.280 1.00 95.56 90 ALA A N 1
ATOM 745 C CA . ALA A 1 90 ? 0.497 4.345 5.859 1.00 95.56 90 ALA A CA 1
ATOM 746 C C . ALA A 1 90 ? 1.883 3.723 5.622 1.00 95.56 90 ALA A C 1
ATOM 748 O O . ALA A 1 90 ? 2.792 4.399 5.137 1.00 95.56 90 ALA A O 1
ATOM 749 N N . LEU A 1 91 ? 2.022 2.414 5.854 1.00 95.38 91 LEU A N 1
ATOM 750 C CA . LEU A 1 91 ? 3.245 1.655 5.577 1.00 95.38 91 LEU A CA 1
ATOM 751 C C . LEU A 1 91 ? 3.626 1.709 4.095 1.00 95.38 91 LEU A C 1
ATOM 753 O O . LEU A 1 91 ? 4.788 1.925 3.756 1.00 95.38 91 LEU A O 1
ATOM 757 N N . THR A 1 92 ? 2.643 1.564 3.205 1.00 93.69 92 THR A N 1
ATOM 758 C CA . THR A 1 92 ? 2.849 1.665 1.756 1.00 93.69 92 THR A CA 1
ATOM 759 C C . THR A 1 92 ? 3.428 3.031 1.381 1.00 93.69 92 THR A C 1
ATOM 761 O O . THR A 1 92 ? 4.366 3.099 0.591 1.00 93.69 92 THR A O 1
ATOM 764 N N . ILE A 1 93 ? 2.904 4.118 1.951 1.00 91.88 93 ILE A N 1
ATOM 765 C CA . ILE A 1 93 ? 3.367 5.484 1.670 1.00 91.88 93 ILE A CA 1
ATOM 766 C C . ILE A 1 93 ? 4.787 5.697 2.200 1.00 91.88 93 ILE A C 1
ATOM 768 O O . ILE A 1 93 ? 5.656 6.152 1.456 1.00 91.88 93 ILE A O 1
ATOM 772 N N . LEU A 1 94 ? 5.047 5.324 3.454 1.00 91.81 94 LEU A N 1
ATOM 773 C CA . LEU A 1 94 ? 6.351 5.521 4.095 1.00 91.81 94 LEU A CA 1
ATOM 774 C C . LEU A 1 94 ? 7.462 4.691 3.451 1.00 91.81 94 LEU A C 1
ATOM 776 O O . LEU A 1 94 ? 8.603 5.138 3.356 1.00 91.81 94 LEU A O 1
ATOM 780 N N . GLN A 1 95 ? 7.138 3.482 2.995 1.00 91.31 95 GLN A N 1
ATOM 781 C CA . GLN A 1 95 ? 8.128 2.516 2.518 1.00 91.31 95 GLN A CA 1
ATOM 782 C C . GLN A 1 95 ? 8.204 2.434 0.988 1.00 91.31 95 GLN A C 1
ATOM 784 O O . GLN A 1 95 ? 8.728 1.458 0.441 1.00 91.31 95 GLN A O 1
ATOM 789 N N . ASN A 1 96 ? 7.728 3.480 0.299 1.00 85.00 96 ASN A N 1
ATOM 790 C CA . ASN A 1 96 ? 7.778 3.629 -1.159 1.00 85.00 96 ASN A CA 1
ATOM 791 C C . ASN A 1 96 ? 7.113 2.455 -1.911 1.00 85.00 96 ASN A C 1
ATOM 793 O O . ASN A 1 96 ? 7.632 1.936 -2.906 1.00 85.00 96 ASN A O 1
ATOM 797 N N . GLY A 1 97 ? 5.977 1.999 -1.385 1.00 83.44 97 GLY A N 1
ATOM 798 C CA . GLY A 1 97 ? 5.068 1.061 -2.029 1.00 83.44 97 GLY A CA 1
ATOM 799 C C . GLY A 1 97 ? 4.162 1.746 -3.057 1.00 83.44 97 GLY A C 1
ATOM 800 O O . GLY A 1 97 ? 4.166 2.964 -3.237 1.00 83.44 97 GLY A O 1
ATOM 801 N N . LYS A 1 98 ? 3.362 0.949 -3.772 1.00 83.50 98 LYS A N 1
ATOM 802 C CA . LYS A 1 98 ? 2.408 1.474 -4.756 1.00 83.50 98 LYS A CA 1
ATOM 803 C C . LYS A 1 98 ? 1.241 2.153 -4.042 1.00 83.50 98 LYS A C 1
ATOM 805 O O . LYS A 1 98 ? 0.554 1.497 -3.281 1.00 83.50 98 LYS A O 1
ATOM 810 N N . LEU A 1 99 ? 0.963 3.419 -4.339 1.00 87.25 99 LEU A N 1
ATOM 811 C CA . LEU A 1 99 ? -0.132 4.152 -3.696 1.00 87.25 99 LEU A CA 1
ATOM 812 C C . LEU A 1 99 ? -1.512 3.487 -3.920 1.00 87.25 99 LEU A C 1
ATOM 814 O O . LEU A 1 99 ? -1.783 2.996 -5.025 1.00 87.25 99 LEU A O 1
ATOM 818 N N . PRO A 1 100 ? -2.401 3.490 -2.908 1.00 89.62 100 PRO A N 1
ATOM 819 C CA . PRO A 1 100 ? -3.744 2.917 -2.993 1.00 89.62 100 PRO A CA 1
ATOM 820 C C . PRO A 1 100 ? -4.703 3.848 -3.754 1.00 89.62 100 PRO A C 1
ATOM 822 O O . PRO A 1 100 ? -5.547 4.526 -3.176 1.00 89.62 100 PRO A O 1
ATOM 825 N N . THR A 1 101 ? -4.579 3.877 -5.081 1.00 91.06 101 THR A N 1
ATOM 826 C CA . THR A 1 101 ? -5.331 4.785 -5.969 1.00 91.06 101 THR A CA 1
ATOM 827 C C . THR A 1 101 ? -6.674 4.237 -6.463 1.00 91.06 101 THR A C 1
ATOM 829 O O . THR A 1 101 ? -7.205 4.699 -7.469 1.00 91.06 101 THR A O 1
ATOM 832 N N . PHE A 1 102 ? -7.216 3.209 -5.810 1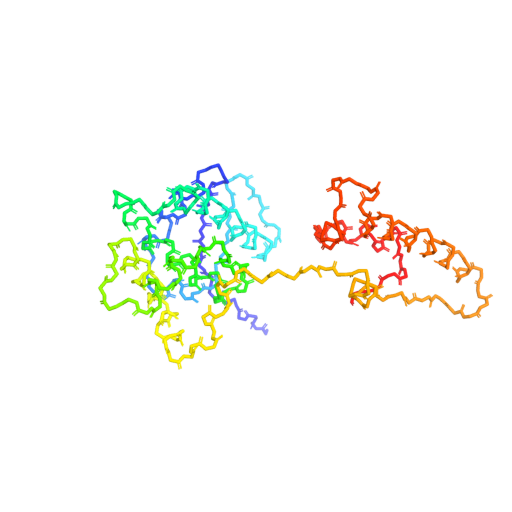.0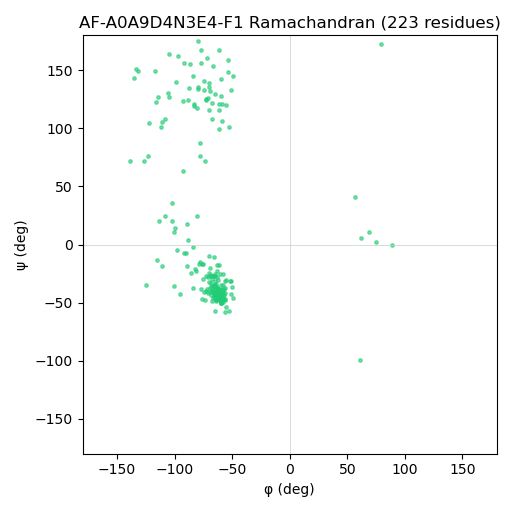0 91.81 102 PHE A N 1
ATOM 833 C CA . PHE A 1 102 ? -8.423 2.502 -6.257 1.00 91.81 102 PHE A CA 1
ATOM 834 C C . PHE A 1 102 ? -9.714 2.963 -5.567 1.00 91.81 102 PHE A C 1
ATOM 836 O O . PHE A 1 102 ? -10.788 2.474 -5.913 1.00 91.81 102 PHE A O 1
ATOM 843 N N . MET A 1 103 ? -9.625 3.868 -4.590 1.00 91.50 103 MET A N 1
ATOM 844 C CA . MET A 1 103 ? -10.800 4.416 -3.910 1.00 91.50 103 MET A CA 1
ATOM 845 C C . MET A 1 103 ? -11.591 5.331 -4.852 1.00 91.50 103 MET A C 1
ATOM 847 O O . MET A 1 103 ? -11.012 6.099 -5.621 1.00 91.50 103 MET A O 1
ATOM 851 N N . ASN A 1 104 ? -12.921 5.239 -4.799 1.00 90.44 104 ASN A N 1
ATOM 852 C CA . ASN A 1 104 ? -13.800 6.095 -5.594 1.00 90.44 104 ASN A CA 1
ATOM 853 C C . ASN A 1 104 ? -13.910 7.510 -4.988 1.00 90.44 104 ASN A C 1
ATOM 855 O O . ASN A 1 104 ? -13.504 7.747 -3.850 1.00 90.44 104 ASN A O 1
ATOM 859 N N . ALA A 1 105 ? -14.471 8.451 -5.754 1.00 90.31 105 ALA A N 1
ATOM 860 C CA . ALA A 1 105 ? -14.584 9.849 -5.336 1.00 90.31 105 ALA A CA 1
ATOM 861 C C . ALA A 1 105 ? -15.386 10.025 -4.035 1.00 90.31 105 ALA A C 1
ATOM 863 O O . ALA A 1 105 ? -14.969 10.797 -3.182 1.00 90.31 105 ALA A O 1
ATOM 864 N N . THR A 1 106 ? -16.473 9.269 -3.850 1.00 92.38 106 THR A N 1
ATOM 865 C CA . THR A 1 106 ? -17.312 9.331 -2.642 1.00 92.38 106 THR A CA 1
ATOM 866 C C . THR A 1 106 ? -16.536 8.919 -1.392 1.00 92.38 106 THR A C 1
ATOM 868 O O . THR A 1 106 ? -16.556 9.627 -0.392 1.00 92.38 106 THR A O 1
ATOM 871 N N . VAL A 1 107 ? -15.787 7.815 -1.464 1.00 94.19 107 VAL A N 1
ATOM 872 C CA . VAL A 1 107 ? -14.929 7.329 -0.373 1.00 94.19 107 VAL A CA 1
ATOM 873 C C . VAL A 1 107 ? -13.824 8.335 -0.063 1.00 94.19 107 VAL A C 1
ATOM 875 O O . VAL A 1 107 ? -13.530 8.571 1.102 1.00 94.19 107 VAL A O 1
ATOM 878 N N . LEU A 1 108 ? -13.208 8.939 -1.083 1.00 93.88 108 LEU A N 1
ATOM 879 C CA . LEU A 1 108 ? -12.157 9.944 -0.892 1.00 93.88 108 LEU A CA 1
ATOM 880 C C . LEU A 1 108 ? -12.701 11.238 -0.278 1.00 93.88 108 LEU A C 1
ATOM 882 O O . LEU A 1 108 ? -12.084 11.791 0.630 1.00 93.88 108 LEU A O 1
ATOM 886 N N . GLU A 1 109 ? -13.852 11.713 -0.747 1.00 93.12 109 GLU A N 1
ATOM 887 C CA . GLU A 1 109 ? -14.524 12.888 -0.194 1.00 93.12 109 GLU A CA 1
ATOM 888 C C . GLU A 1 109 ? -14.881 12.665 1.276 1.00 93.12 109 GLU A C 1
ATOM 890 O O . GLU A 1 109 ? -14.580 13.502 2.128 1.00 93.12 109 GLU A O 1
ATOM 895 N N . GLU A 1 110 ? -15.431 11.495 1.594 1.00 95.25 110 GLU A N 1
ATOM 896 C CA . GLU A 1 110 ? -15.724 11.119 2.967 1.00 95.25 110 GLU A CA 1
ATOM 897 C C . GLU A 1 110 ? -14.444 10.990 3.804 1.00 95.25 110 GLU A C 1
ATOM 899 O O . GLU A 1 110 ? -14.398 11.486 4.927 1.00 95.25 110 GLU A O 1
ATOM 904 N N . LEU A 1 111 ? -13.377 10.392 3.264 1.00 95.12 111 LEU A N 1
ATOM 905 C CA . LEU A 1 111 ? -12.103 10.193 3.958 1.00 95.12 111 LEU A CA 1
ATOM 906 C C . LEU A 1 111 ? -11.438 11.506 4.368 1.00 95.12 111 LEU A C 1
ATOM 908 O O . LEU A 1 111 ? -10.928 11.574 5.485 1.00 95.12 111 LEU A O 1
ATOM 912 N N . TRP A 1 112 ? -11.479 12.540 3.529 1.00 93.81 112 TRP A N 1
ATOM 913 C CA . TRP A 1 112 ? -10.757 13.790 3.792 1.00 93.81 112 TRP A CA 1
ATOM 914 C C . TRP A 1 112 ? -11.632 14.909 4.355 1.00 93.81 112 TRP A C 1
ATOM 916 O O . TRP A 1 112 ? -11.168 15.662 5.206 1.00 93.81 112 TRP A O 1
ATOM 926 N N . ASN A 1 113 ? -12.892 15.010 3.921 1.00 92.12 113 ASN A N 1
ATOM 927 C CA . ASN A 1 113 ? -13.711 16.200 4.168 1.00 92.12 113 ASN A CA 1
ATOM 928 C C . ASN A 1 113 ? -14.866 15.967 5.150 1.00 92.12 113 ASN A C 1
ATOM 930 O O . ASN A 1 113 ? -15.393 16.930 5.706 1.00 92.12 113 ASN A O 1
ATOM 934 N N . SER A 1 114 ? -15.275 14.717 5.396 1.00 93.31 114 SER A N 1
ATOM 935 C CA . SER A 1 114 ? -16.401 14.461 6.303 1.00 93.31 114 SER A CA 1
ATOM 936 C C . SER A 1 114 ? -16.024 14.708 7.768 1.00 93.31 114 SER A C 1
ATOM 938 O O . SER A 1 114 ? -15.085 14.099 8.292 1.00 93.31 114 SER A O 1
ATOM 940 N N . ALA A 1 115 ? -16.787 15.558 8.458 1.00 92.12 115 ALA A N 1
ATOM 941 C CA . ALA A 1 115 ? -16.689 15.724 9.912 1.00 92.12 115 ALA A CA 1
ATOM 942 C C . ALA A 1 115 ? -17.245 14.505 10.674 1.00 92.12 115 ALA A C 1
ATOM 944 O O . ALA A 1 115 ? -16.781 14.193 11.770 1.00 92.12 115 ALA A O 1
ATOM 945 N N . TYR A 1 116 ? -18.198 13.791 10.067 1.00 93.31 116 TYR A N 1
ATOM 946 C CA . TYR A 1 116 ? -18.870 12.621 10.632 1.00 93.31 116 TYR A CA 1
ATOM 947 C C . TYR A 1 116 ? -18.776 11.446 9.648 1.00 93.31 116 TYR A C 1
ATOM 949 O O . TYR A 1 116 ? -19.756 11.122 8.976 1.00 93.31 116 TYR A O 1
ATOM 957 N N . PRO A 1 117 ? -17.583 10.849 9.486 1.00 94.75 117 PRO A N 1
ATOM 958 C CA . PRO A 1 117 ? -17.404 9.703 8.604 1.00 94.75 117 PRO A CA 1
ATOM 959 C C . PRO A 1 117 ? -18.148 8.468 9.133 1.00 94.75 117 PRO A C 1
ATOM 961 O O . PRO A 1 117 ? -18.311 8.302 10.346 1.00 94.75 117 PRO A O 1
ATOM 964 N N . SER A 1 118 ? -18.523 7.569 8.226 1.00 95.12 118 SER A N 1
ATOM 965 C CA . SER A 1 118 ? -18.957 6.205 8.534 1.00 95.12 118 SER A CA 1
ATOM 966 C C . SER A 1 118 ? -17.921 5.470 9.382 1.00 95.12 118 SER A C 1
ATOM 968 O O . SER A 1 118 ? -16.731 5.812 9.397 1.00 95.12 118 SER A O 1
ATOM 970 N N . SER A 1 119 ? -18.350 4.417 10.077 1.00 96.00 119 SER A N 1
ATOM 971 C CA . SER A 1 119 ? -17.463 3.655 10.959 1.00 96.00 119 SER A CA 1
ATOM 972 C C . SER A 1 119 ? -16.241 3.091 10.226 1.00 96.00 119 SER A C 1
ATOM 974 O O . SER A 1 119 ? -15.133 3.164 10.755 1.00 96.00 119 SER A O 1
ATOM 976 N N . CYS A 1 120 ? -16.406 2.625 8.982 1.00 96.81 120 CYS A N 1
ATOM 977 C CA . CYS A 1 120 ? -15.304 2.161 8.134 1.00 96.81 120 CYS A CA 1
ATOM 978 C C . CYS A 1 120 ? -14.268 3.263 7.886 1.00 96.81 120 CYS A C 1
ATOM 980 O O . CYS A 1 120 ? -13.075 3.056 8.104 1.00 96.81 120 CYS A O 1
ATOM 982 N N . ILE A 1 121 ? -14.714 4.451 7.464 1.00 96.88 121 ILE A N 1
ATOM 983 C CA . ILE A 1 121 ? -13.814 5.577 7.197 1.00 96.88 121 ILE A CA 1
ATOM 984 C C . ILE A 1 121 ? -13.171 6.079 8.488 1.00 96.88 121 ILE A C 1
ATOM 986 O O . ILE A 1 121 ? -11.980 6.383 8.498 1.00 96.88 121 ILE A O 1
ATOM 990 N N . LYS A 1 122 ? -13.906 6.105 9.602 1.00 97.25 122 LYS A N 1
ATOM 991 C CA . LYS A 1 122 ? -13.349 6.451 10.912 1.00 97.25 122 LYS A CA 1
ATOM 992 C C . LYS A 1 122 ? -12.201 5.514 11.301 1.00 97.25 122 LYS A C 1
ATOM 994 O O . LYS A 1 122 ? -11.144 5.996 11.699 1.00 97.25 122 LYS A O 1
ATOM 999 N N . GLN A 1 123 ? -12.379 4.202 11.146 1.00 97.88 123 GLN A N 1
ATOM 1000 C CA . GLN A 1 123 ? -11.329 3.214 11.410 1.00 97.88 123 GLN A CA 1
ATOM 1001 C C . GLN A 1 123 ? -10.147 3.364 10.445 1.00 97.88 123 GLN A C 1
ATOM 1003 O O . GLN A 1 123 ? -8.995 3.362 10.878 1.00 97.88 123 GLN A O 1
ATOM 1008 N N . LEU A 1 124 ? -10.416 3.609 9.160 1.00 97.12 124 LEU A N 1
ATOM 1009 C CA . LEU A 1 124 ? -9.382 3.878 8.158 1.00 97.12 124 LEU A CA 1
ATOM 1010 C C . LEU A 1 124 ? -8.515 5.094 8.523 1.00 97.12 124 LEU A C 1
ATOM 1012 O O . LEU A 1 124 ? -7.289 5.025 8.424 1.00 97.12 124 LEU A O 1
ATOM 1016 N N . ARG A 1 125 ? -9.135 6.187 8.995 1.00 97.50 125 ARG A N 1
ATOM 1017 C CA . ARG A 1 125 ? -8.426 7.379 9.489 1.00 97.50 125 ARG A CA 1
ATOM 1018 C C . ARG A 1 125 ? -7.529 7.046 10.678 1.00 97.50 125 ARG A C 1
ATOM 1020 O O . ARG A 1 125 ? -6.363 7.418 10.659 1.00 97.50 125 ARG A O 1
ATOM 1027 N N . ILE A 1 126 ? -8.043 6.304 11.663 1.00 96.75 126 ILE A N 1
ATOM 1028 C CA . ILE A 1 126 ? -7.272 5.869 12.843 1.00 96.75 126 ILE A CA 1
ATOM 1029 C C . ILE A 1 126 ? -6.047 5.041 12.421 1.00 96.75 126 ILE A C 1
ATOM 1031 O O . ILE A 1 126 ? -4.944 5.251 12.926 1.00 96.75 126 ILE A O 1
ATOM 1035 N N . GLY A 1 127 ? -6.216 4.117 11.473 1.00 97.00 127 GLY A N 1
ATOM 1036 C CA . GLY A 1 127 ? -5.111 3.314 10.953 1.00 97.00 127 GLY A CA 1
ATOM 1037 C C . GLY A 1 127 ? -4.039 4.152 10.254 1.00 97.00 127 GLY A C 1
ATOM 1038 O O . GLY A 1 127 ? -2.852 3.977 10.513 1.00 97.00 127 GLY A O 1
ATOM 1039 N N . LEU A 1 128 ? -4.445 5.100 9.404 1.00 95.94 128 LEU A N 1
ATOM 1040 C CA . LEU A 1 128 ? -3.521 6.028 8.740 1.00 95.94 128 LEU A CA 1
ATOM 1041 C C . LEU A 1 128 ? -2.774 6.918 9.744 1.00 95.94 128 LEU A C 1
ATOM 1043 O O . LEU A 1 128 ? -1.589 7.204 9.568 1.00 95.94 128 LEU A O 1
ATOM 1047 N N . ASP A 1 129 ? -3.460 7.360 10.795 1.00 96.56 129 ASP A N 1
ATOM 1048 C CA . ASP A 1 129 ? -2.894 8.231 11.824 1.00 96.56 129 ASP A CA 1
ATOM 1049 C C . ASP A 1 129 ? -1.959 7.499 12.793 1.00 96.56 129 ASP A C 1
ATOM 1051 O O . ASP A 1 129 ? -1.117 8.123 13.428 1.00 96.56 129 ASP A O 1
ATOM 1055 N N . THR A 1 130 ? -2.014 6.163 12.836 1.00 95.56 130 THR A N 1
ATOM 1056 C CA . THR A 1 130 ? -1.102 5.342 13.655 1.00 95.56 130 THR A CA 1
ATOM 1057 C C . THR A 1 130 ? 0.370 5.636 13.342 1.00 95.56 130 THR A C 1
ATOM 1059 O O . THR A 1 130 ? 1.207 5.558 14.234 1.00 95.56 130 THR A O 1
ATOM 1062 N N . LEU A 1 131 ? 0.687 6.020 12.100 1.00 95.00 131 LEU A N 1
ATOM 1063 C CA . LEU A 1 131 ? 2.021 6.462 11.670 1.00 95.00 131 LEU A CA 1
ATOM 1064 C C . LEU A 1 131 ? 2.050 7.952 11.263 1.00 95.00 131 LEU A C 1
ATOM 1066 O O . LEU A 1 131 ? 2.922 8.372 10.503 1.00 95.00 131 LEU A O 1
ATOM 1070 N N . GLY A 1 132 ? 1.074 8.746 11.717 1.00 94.69 132 GLY A N 1
ATOM 1071 C CA . GLY A 1 132 ? 0.960 10.189 11.460 1.00 94.69 132 GLY A CA 1
ATOM 1072 C C . GLY A 1 132 ? 0.629 10.576 10.014 1.00 94.69 132 GLY A C 1
ATOM 1073 O O . GLY A 1 132 ? 0.723 11.749 9.646 1.00 94.69 132 GLY A O 1
ATOM 1074 N N . ILE A 1 133 ? 0.254 9.618 9.157 1.00 94.69 133 ILE A N 1
ATOM 1075 C CA . ILE A 1 133 ? -0.009 9.894 7.738 1.00 94.69 133 ILE A CA 1
ATOM 1076 C C . ILE A 1 133 ? -1.305 10.679 7.556 1.00 94.69 133 ILE A C 1
ATOM 1078 O O . ILE A 1 133 ? -1.354 11.574 6.713 1.00 94.69 133 ILE A O 1
ATOM 1082 N N . PHE A 1 134 ? -2.345 10.389 8.339 1.00 95.38 134 PHE A N 1
ATOM 1083 C CA . PHE A 1 134 ? -3.596 11.141 8.244 1.00 95.38 134 PHE A CA 1
ATOM 1084 C C . PHE A 1 134 ? -3.400 12.614 8.632 1.00 95.38 134 PHE A C 1
ATOM 1086 O O . PHE A 1 134 ? -3.789 13.510 7.875 1.00 95.38 134 PHE A O 1
ATOM 1093 N N . GLU A 1 135 ? -2.728 12.878 9.756 1.00 94.50 135 GLU A N 1
ATOM 1094 C CA . GLU A 1 135 ? -2.355 14.234 10.161 1.00 94.50 135 GLU A CA 1
ATOM 1095 C C . GLU A 1 135 ? -1.519 14.953 9.087 1.00 94.50 135 GLU A C 1
ATOM 1097 O O . GLU A 1 135 ? -1.829 16.090 8.715 1.00 94.50 135 GLU A O 1
ATOM 1102 N N . LEU A 1 136 ? -0.499 14.289 8.530 1.00 94.06 136 LEU A N 1
ATOM 1103 C CA . LEU A 1 136 ? 0.344 14.849 7.469 1.00 94.06 136 LEU A CA 1
ATOM 1104 C C . LEU A 1 136 ? -0.481 15.277 6.245 1.00 94.06 136 LEU A C 1
ATOM 1106 O O . LEU A 1 136 ? -0.310 16.386 5.738 1.00 94.06 136 LEU A O 1
ATOM 1110 N N . LEU A 1 137 ? -1.387 14.415 5.780 1.00 91.75 137 LEU A N 1
ATOM 1111 C CA . LEU A 1 137 ? -2.249 14.670 4.620 1.00 91.75 137 LEU A CA 1
ATOM 1112 C C . LEU A 1 137 ? -3.312 15.740 4.893 1.00 91.75 137 LEU A C 1
ATOM 1114 O O . LEU A 1 137 ? -3.774 16.403 3.964 1.00 91.75 137 LEU A O 1
ATOM 1118 N N . THR A 1 138 ? -3.685 15.934 6.158 1.00 92.81 138 THR A N 1
ATOM 1119 C CA . THR A 1 138 ? -4.578 17.019 6.581 1.00 92.81 138 THR A CA 1
ATOM 1120 C C . THR A 1 138 ? -3.847 18.362 6.566 1.00 92.81 138 THR A C 1
ATOM 1122 O O . THR A 1 138 ? -4.389 19.361 6.098 1.00 92.81 138 THR A O 1
ATOM 1125 N N . ARG A 1 139 ? -2.585 18.395 7.017 1.00 93.38 139 ARG A N 1
ATOM 1126 C CA . ARG A 1 139 ? -1.739 19.602 6.992 1.00 93.38 139 ARG A CA 1
ATOM 1127 C C . ARG A 1 139 ? -1.258 19.968 5.586 1.00 93.38 139 ARG A C 1
ATOM 1129 O O . ARG A 1 139 ? -1.007 21.141 5.318 1.00 93.38 139 ARG A O 1
ATOM 1136 N N . LEU A 1 140 ? -1.136 18.986 4.691 1.00 91.81 140 LEU A N 1
ATOM 1137 C CA . LEU A 1 140 ? -0.715 19.162 3.298 1.00 91.81 140 LEU A CA 1
ATOM 1138 C C . LEU A 1 140 ? -1.772 18.600 2.326 1.00 91.81 140 LEU A C 1
ATOM 1140 O O . LEU A 1 140 ? -1.547 17.546 1.723 1.00 91.81 140 LEU A O 1
ATOM 1144 N N . PRO A 1 141 ? -2.903 19.304 2.104 1.00 89.62 141 PRO A N 1
ATOM 1145 C CA . PRO A 1 141 ? -4.009 18.793 1.288 1.00 89.62 141 PRO A CA 1
ATOM 1146 C C . PRO A 1 141 ? -3.631 18.434 -0.154 1.00 89.62 141 PRO A C 1
ATOM 1148 O O . PRO A 1 141 ? -4.236 17.554 -0.758 1.00 89.62 141 PRO A O 1
ATOM 1151 N N . SER A 1 142 ? -2.584 19.050 -0.713 1.00 88.38 142 SER A N 1
ATOM 1152 C CA . SER A 1 142 ? -2.071 18.701 -2.044 1.00 88.38 142 SER A CA 1
ATOM 1153 C C . SER A 1 142 ? -1.597 17.245 -2.151 1.00 88.38 142 SER A C 1
ATOM 1155 O O . SER A 1 142 ? -1.626 16.667 -3.236 1.00 88.38 142 SER A O 1
ATOM 1157 N N . LEU A 1 143 ? -1.203 16.615 -1.042 1.00 86.44 143 LEU A N 1
ATOM 1158 C CA . LEU A 1 143 ? -0.813 15.207 -1.015 1.00 86.44 143 LEU A CA 1
ATOM 1159 C C . LEU A 1 143 ? -2.019 14.256 -1.042 1.00 86.44 143 LEU A C 1
ATOM 1161 O O . LEU A 1 143 ? -1.859 13.088 -1.382 1.00 86.44 143 LEU A O 1
ATOM 1165 N N . GLN A 1 144 ? -3.241 14.726 -0.777 1.00 89.44 144 GLN A N 1
ATOM 1166 C CA . GLN A 1 144 ? -4.452 13.899 -0.893 1.00 89.44 144 GLN A CA 1
ATOM 1167 C C . GLN A 1 144 ? -4.704 13.463 -2.349 1.00 89.44 144 GLN A C 1
ATOM 1169 O O . GLN A 1 144 ? -5.265 12.394 -2.610 1.00 89.44 144 GLN A O 1
ATOM 1174 N N . PHE A 1 145 ? -4.200 14.231 -3.324 1.00 85.38 145 PHE A N 1
ATOM 1175 C CA . PHE A 1 145 ? -4.225 13.856 -4.740 1.00 85.38 145 PHE A CA 1
ATOM 1176 C C . PHE A 1 145 ? -3.442 12.567 -5.042 1.00 85.38 145 PHE A C 1
ATOM 1178 O O . PHE A 1 145 ? -3.709 11.929 -6.058 1.00 85.38 145 PHE A O 1
ATOM 1185 N N . LEU A 1 146 ? -2.550 12.116 -4.150 1.00 83.19 146 LEU A N 1
ATOM 1186 C CA . LEU A 1 146 ? -1.831 10.842 -4.281 1.00 83.19 146 LEU A CA 1
ATOM 1187 C C . LEU A 1 146 ? -2.752 9.615 -4.255 1.00 83.19 146 LEU A C 1
ATOM 1189 O O . LEU A 1 146 ? -2.378 8.566 -4.774 1.00 83.19 146 LEU A O 1
ATOM 1193 N N . PHE A 1 147 ? -3.946 9.738 -3.674 1.00 87.00 147 PHE A N 1
ATOM 1194 C CA . PHE A 1 147 ? -4.936 8.660 -3.602 1.00 87.00 147 PHE A CA 1
ATOM 1195 C C . PHE A 1 147 ? -5.898 8.646 -4.790 1.00 87.00 147 PHE A C 1
ATOM 1197 O O . PHE A 1 147 ? -6.680 7.710 -4.943 1.00 87.00 147 PHE A O 1
ATOM 1204 N N . HIS A 1 148 ? -5.845 9.662 -5.649 1.00 84.56 148 HIS A N 1
ATOM 1205 C CA . HIS A 1 148 ? -6.679 9.701 -6.835 1.00 84.56 148 HIS A CA 1
ATOM 1206 C C . HIS A 1 148 ? -6.068 8.816 -7.920 1.00 84.56 148 HIS A C 1
ATOM 1208 O O . HIS A 1 148 ? -4.866 8.872 -8.200 1.00 84.56 148 HIS A O 1
ATOM 1214 N N . ALA A 1 149 ? -6.911 8.020 -8.579 1.00 76.62 149 ALA A N 1
ATOM 1215 C CA . ALA A 1 149 ? -6.533 7.368 -9.820 1.00 76.62 149 ALA A CA 1
ATOM 1216 C C . ALA A 1 149 ? -6.139 8.446 -10.834 1.00 76.62 149 ALA A C 1
ATOM 1218 O O . ALA A 1 149 ? -6.987 9.151 -11.377 1.00 76.62 149 ALA A O 1
ATOM 1219 N N . THR A 1 150 ? -4.844 8.587 -11.099 1.00 64.81 150 THR A N 1
ATOM 1220 C CA . THR A 1 150 ? -4.384 9.404 -12.215 1.00 64.81 150 THR A CA 1
ATOM 1221 C C . THR A 1 150 ? -4.464 8.548 -13.474 1.00 64.81 150 THR A C 1
ATOM 1223 O O . THR A 1 150 ? -3.782 7.521 -13.557 1.00 64.81 150 THR A O 1
ATOM 1226 N N . PRO A 1 151 ? -5.261 8.937 -14.484 1.00 58.75 151 PRO A N 1
ATOM 1227 C CA . PRO A 1 151 ? -5.244 8.276 -15.778 1.00 58.75 151 PRO A CA 1
ATOM 1228 C C . PRO A 1 151 ? -3.961 8.686 -16.509 1.00 58.75 151 PRO A C 1
ATOM 1230 O O . PRO A 1 151 ? -3.972 9.473 -17.452 1.00 58.75 151 PRO A O 1
ATOM 1233 N N . VAL A 1 152 ? -2.807 8.188 -16.059 1.00 59.72 152 VAL A N 1
ATOM 1234 C CA . VAL A 1 152 ? -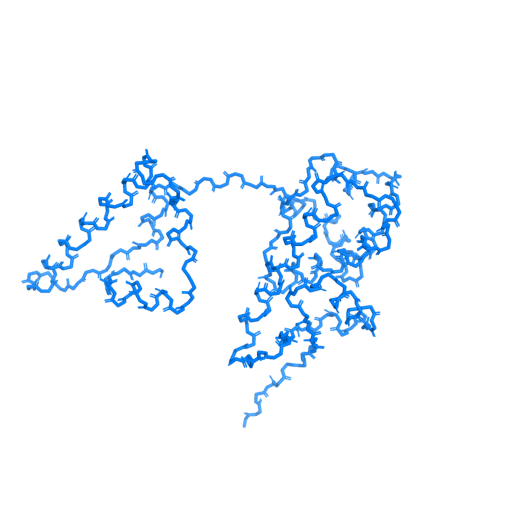1.567 8.339 -16.817 1.00 59.72 152 VAL A CA 1
ATOM 1235 C C . VAL A 1 152 ? -1.602 7.312 -17.937 1.00 59.72 152 VAL A C 1
ATOM 1237 O O . VAL A 1 152 ? -1.107 6.194 -17.811 1.00 59.72 152 VAL A O 1
ATOM 1240 N N . THR A 1 153 ? -2.190 7.693 -19.067 1.00 64.19 153 THR A N 1
ATOM 1241 C CA . THR A 1 153 ? -2.015 6.938 -20.304 1.00 64.19 153 THR A CA 1
ATOM 1242 C C . THR A 1 153 ? -0.564 7.093 -20.736 1.00 64.19 153 THR A C 1
ATOM 1244 O O . THR A 1 153 ? -0.127 8.172 -21.155 1.00 64.19 153 THR A O 1
ATOM 1247 N N . LEU A 1 154 ? 0.215 6.025 -20.596 1.00 72.12 154 LEU A N 1
ATOM 1248 C CA . LEU A 1 154 ? 1.558 5.974 -21.146 1.00 72.12 154 LEU A CA 1
ATOM 1249 C C . LEU A 1 154 ? 1.453 6.121 -22.666 1.00 72.12 154 LEU A C 1
ATOM 1251 O O . LEU A 1 154 ? 0.847 5.286 -23.329 1.00 72.12 154 LEU A O 1
ATOM 1255 N N . THR A 1 155 ? 2.008 7.199 -23.213 1.00 83.56 155 THR A N 1
ATOM 1256 C CA . THR A 1 155 ? 2.017 7.440 -24.659 1.00 83.56 155 THR A CA 1
ATOM 1257 C C . THR A 1 155 ? 3.281 6.865 -25.281 1.00 83.56 155 THR A C 1
ATOM 1259 O O . THR A 1 155 ? 4.314 6.771 -24.616 1.00 83.56 155 THR A O 1
ATOM 1262 N N . LEU A 1 156 ? 3.237 6.554 -26.582 1.00 84.00 156 LEU A N 1
ATOM 1263 C CA . LEU A 1 156 ? 4.424 6.155 -27.348 1.00 84.00 156 LEU A CA 1
ATOM 1264 C C . LEU A 1 156 ? 5.577 7.146 -27.131 1.00 84.00 156 LEU A C 1
ATOM 1266 O O . LEU A 1 156 ? 6.694 6.741 -26.838 1.00 84.00 156 LEU A O 1
ATOM 1270 N N . LYS A 1 157 ? 5.291 8.452 -27.208 1.00 85.00 157 LYS A N 1
ATOM 1271 C CA . LYS A 1 157 ? 6.296 9.506 -27.016 1.00 85.00 157 LYS A CA 1
ATOM 1272 C C . LYS A 1 157 ? 6.952 9.424 -25.637 1.00 85.00 157 LYS A C 1
ATOM 1274 O O . LYS A 1 157 ? 8.172 9.471 -25.553 1.00 85.00 157 LYS A O 1
ATOM 1279 N N . ARG A 1 158 ? 6.159 9.283 -24.567 1.00 81.31 158 ARG A N 1
ATOM 1280 C CA . ARG A 1 158 ? 6.691 9.149 -23.201 1.00 81.31 158 ARG A CA 1
ATOM 1281 C C . ARG A 1 158 ? 7.514 7.872 -23.040 1.00 81.31 158 ARG A C 1
ATOM 1283 O O . ARG A 1 158 ? 8.597 7.933 -22.475 1.00 81.31 158 ARG A O 1
ATOM 1290 N N . LEU A 1 159 ? 7.045 6.751 -23.586 1.00 82.44 159 LEU A N 1
ATOM 1291 C CA . LEU A 1 159 ? 7.765 5.480 -23.525 1.00 82.44 159 LEU A CA 1
ATOM 1292 C C . LEU A 1 159 ? 9.120 5.538 -24.250 1.00 82.44 159 LEU A C 1
ATOM 1294 O O . LEU A 1 159 ? 10.112 5.076 -23.704 1.00 82.44 159 LEU A O 1
ATOM 1298 N N . MET A 1 160 ? 9.185 6.148 -25.437 1.00 83.62 160 MET A N 1
ATOM 1299 C CA . MET A 1 160 ? 10.442 6.282 -26.189 1.00 83.62 160 MET A CA 1
ATOM 1300 C C . MET A 1 160 ? 11.448 7.234 -25.525 1.00 83.62 160 MET A C 1
ATOM 1302 O O . MET A 1 160 ? 12.646 7.095 -25.742 1.00 83.62 160 MET A O 1
ATOM 1306 N N . ILE A 1 161 ? 10.977 8.202 -24.730 1.00 83.44 161 ILE A N 1
ATOM 1307 C CA . ILE A 1 161 ? 11.854 9.063 -23.921 1.00 83.44 161 ILE A CA 1
ATOM 1308 C C . ILE A 1 161 ? 12.461 8.267 -22.762 1.00 83.44 161 ILE A C 1
ATOM 1310 O O . ILE A 1 161 ? 13.645 8.421 -22.484 1.00 83.44 161 ILE A O 1
ATOM 1314 N N . ILE A 1 162 ? 11.652 7.426 -22.109 1.00 79.38 162 ILE A N 1
ATOM 1315 C CA . ILE A 1 162 ? 12.088 6.566 -21.002 1.00 79.38 162 ILE A CA 1
ATOM 1316 C C . ILE A 1 162 ? 13.087 5.510 -21.500 1.00 79.38 162 ILE A C 1
ATOM 1318 O O . ILE A 1 162 ? 14.118 5.300 -20.879 1.00 79.38 162 ILE A O 1
ATOM 1322 N N . LEU A 1 163 ? 12.810 4.868 -22.637 1.00 79.00 163 LEU A N 1
ATOM 1323 C CA . LEU A 1 163 ? 13.654 3.824 -23.230 1.00 79.00 163 LEU A CA 1
ATOM 1324 C C . LEU A 1 163 ? 14.646 4.411 -24.238 1.00 79.00 163 LEU A C 1
ATOM 1326 O O . LEU A 1 163 ? 14.584 4.124 -25.438 1.00 79.00 163 LEU A O 1
ATOM 1330 N N . LYS A 1 164 ? 15.551 5.268 -23.768 1.00 79.56 164 LYS A N 1
ATOM 1331 C CA . LYS A 1 164 ? 16.513 5.942 -24.641 1.00 79.56 164 LYS A CA 1
ATOM 1332 C C . LYS A 1 164 ? 17.504 4.933 -25.233 1.00 79.56 164 LYS A C 1
ATOM 1334 O O . LYS A 1 164 ? 18.246 4.267 -24.513 1.00 79.56 164 LYS A O 1
ATOM 1339 N N . ALA A 1 165 ? 17.562 4.868 -26.562 1.00 81.56 165 ALA A N 1
ATOM 1340 C CA . ALA A 1 165 ? 18.570 4.080 -27.260 1.00 81.56 165 ALA A CA 1
ATOM 1341 C C . ALA A 1 165 ? 19.948 4.765 -27.213 1.00 81.56 165 ALA A C 1
ATOM 1343 O O . ALA A 1 165 ? 20.083 5.959 -27.489 1.00 81.56 165 ALA A O 1
ATOM 1344 N N . VAL A 1 166 ? 20.971 3.985 -26.887 1.00 82.50 166 VAL A N 1
ATOM 1345 C CA . VAL A 1 166 ? 22.390 4.330 -26.896 1.00 82.50 166 VAL A CA 1
ATOM 1346 C C . VAL A 1 166 ? 23.082 3.343 -27.822 1.00 82.50 166 VAL A C 1
ATOM 1348 O O . VAL A 1 166 ? 23.267 2.179 -27.477 1.00 82.50 16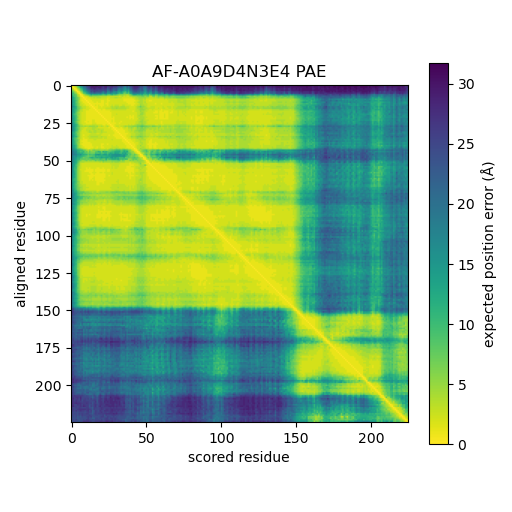6 VAL A O 1
ATOM 1351 N N . PHE A 1 167 ? 23.432 3.815 -29.012 1.00 83.62 167 PHE A N 1
ATOM 1352 C CA . PHE A 1 167 ? 24.079 2.998 -30.029 1.00 83.62 167 PHE A CA 1
ATOM 1353 C C . PHE A 1 167 ? 25.598 2.982 -29.861 1.00 83.62 167 PHE A C 1
ATOM 1355 O O . PHE A 1 167 ? 26.190 3.927 -29.335 1.00 83.62 167 PHE A O 1
ATOM 1362 N N . SER A 1 168 ? 26.214 1.922 -30.372 1.00 84.31 168 SER A N 1
ATOM 1363 C CA . SER A 1 168 ? 27.654 1.799 -30.571 1.00 84.31 168 SER A CA 1
ATOM 1364 C C . SER A 1 168 ? 28.188 2.863 -31.544 1.00 84.31 168 SER A C 1
ATOM 1366 O O . SER A 1 168 ? 27.421 3.550 -32.230 1.00 84.31 168 SER A O 1
ATOM 1368 N N . GLU A 1 169 ? 29.515 3.000 -31.598 1.00 84.69 169 GLU A N 1
ATOM 1369 C CA . GLU A 1 169 ? 30.218 4.019 -32.387 1.00 84.69 169 GLU A CA 1
ATOM 1370 C C . GLU A 1 169 ? 29.756 4.106 -33.850 1.00 84.69 169 GLU A C 1
ATOM 1372 O O . GLU A 1 169 ? 29.414 3.108 -34.497 1.00 84.69 169 GLU A O 1
ATOM 1377 N N . ASN A 1 170 ? 29.762 5.333 -34.378 1.00 77.00 170 ASN A N 1
ATOM 1378 C CA . ASN A 1 170 ? 29.348 5.616 -35.748 1.00 77.00 170 ASN A CA 1
ATOM 1379 C C . ASN A 1 170 ? 30.210 4.853 -36.758 1.00 77.00 170 ASN A C 1
ATOM 1381 O O . ASN A 1 170 ? 31.432 4.952 -36.739 1.00 77.00 170 ASN A O 1
ATOM 1385 N N . GLY A 1 171 ? 29.554 4.122 -37.663 1.00 72.50 171 GLY A N 1
ATOM 1386 C CA . GLY A 1 171 ? 30.219 3.365 -38.729 1.00 72.50 171 GLY A CA 1
ATOM 1387 C C . GLY A 1 171 ? 30.625 1.935 -38.358 1.00 72.50 171 GLY A C 1
ATOM 1388 O O . GLY A 1 171 ? 31.138 1.219 -39.211 1.00 72.50 171 GLY A O 1
ATOM 1389 N N . SER A 1 172 ? 30.368 1.479 -37.128 1.00 81.19 172 SER A N 1
ATOM 1390 C CA . SER A 1 172 ? 30.576 0.074 -36.762 1.00 81.19 172 SER A CA 1
ATOM 1391 C C . SER A 1 172 ? 29.481 -0.830 -37.344 1.00 81.19 172 SER A C 1
ATOM 1393 O O . SER A 1 172 ? 28.296 -0.504 -37.255 1.00 81.19 172 SER A O 1
ATOM 1395 N N . ASN A 1 173 ? 29.845 -2.030 -37.818 1.00 78.88 173 ASN A N 1
ATOM 1396 C CA . ASN A 1 173 ? 28.883 -3.093 -38.167 1.00 78.88 173 ASN A CA 1
ATOM 1397 C C . ASN A 1 173 ? 27.904 -3.380 -37.017 1.00 78.88 173 ASN A C 1
ATOM 1399 O O . ASN A 1 173 ? 26.736 -3.699 -37.236 1.00 78.88 173 ASN A O 1
ATOM 1403 N N . ARG A 1 174 ? 28.377 -3.208 -35.777 1.00 78.69 174 ARG A N 1
ATOM 1404 C CA . ARG A 1 174 ? 27.571 -3.346 -34.568 1.00 78.69 174 ARG A CA 1
ATOM 1405 C C . ARG A 1 174 ? 26.474 -2.283 -34.485 1.00 78.69 174 ARG A C 1
ATOM 1407 O O . ARG A 1 174 ? 25.342 -2.621 -34.168 1.00 78.69 174 ARG A O 1
ATOM 1414 N N . GLN A 1 175 ? 26.776 -1.031 -34.828 1.00 80.94 175 GLN A N 1
ATOM 1415 C CA . GLN A 1 175 ? 25.787 0.047 -34.837 1.00 80.94 175 GLN A CA 1
ATOM 1416 C C . GLN A 1 175 ? 24.678 -0.211 -35.867 1.00 80.94 175 GLN A C 1
ATOM 1418 O O . GLN A 1 175 ? 23.510 0.057 -35.586 1.00 80.94 175 GLN A O 1
ATOM 1423 N N . THR A 1 176 ? 25.025 -0.717 -37.052 1.00 81.75 176 THR A N 1
ATOM 1424 C CA . THR A 1 176 ? 24.036 -1.048 -38.090 1.00 81.75 176 THR A CA 1
ATOM 1425 C C . THR A 1 176 ? 23.054 -2.104 -37.588 1.00 81.75 176 THR A C 1
ATOM 1427 O O . THR A 1 176 ? 21.848 -1.875 -37.621 1.00 81.75 176 THR A O 1
ATOM 1430 N N . LEU A 1 177 ? 23.564 -3.193 -37.003 1.00 83.12 177 LEU A N 1
ATOM 1431 C CA . LEU A 1 177 ? 22.727 -4.239 -36.408 1.00 83.12 177 LEU A CA 1
ATOM 1432 C C . LEU A 1 177 ? 21.834 -3.697 -35.279 1.00 83.12 177 LEU A C 1
ATOM 1434 O O . LEU A 1 177 ? 20.645 -3.998 -35.227 1.00 83.12 177 LEU A O 1
ATOM 1438 N N . GLU A 1 178 ? 22.375 -2.864 -34.387 1.00 83.06 178 GLU A N 1
ATOM 1439 C CA . GLU A 1 178 ? 21.600 -2.255 -33.298 1.00 83.06 178 GLU A CA 1
ATOM 1440 C C . GLU A 1 178 ? 20.474 -1.349 -33.825 1.00 83.06 178 GLU A C 1
ATOM 1442 O O . GLU A 1 178 ? 19.368 -1.359 -33.282 1.00 83.06 178 GLU A O 1
ATOM 1447 N N . LYS A 1 179 ? 20.717 -0.594 -34.906 1.00 84.56 179 LYS A N 1
ATOM 1448 C CA . LYS A 1 179 ? 19.703 0.250 -35.560 1.00 84.56 179 LYS A CA 1
ATOM 1449 C C . LYS A 1 179 ? 18.594 -0.578 -36.206 1.00 84.56 179 LYS A C 1
ATOM 1451 O O . LYS A 1 179 ? 17.425 -0.219 -36.054 1.00 84.56 179 LYS A O 1
ATOM 1456 N N . ASP A 1 180 ? 18.932 -1.685 -36.861 1.00 85.00 180 ASP A N 1
ATOM 1457 C CA . ASP A 1 180 ? 17.950 -2.585 -37.479 1.00 85.00 180 ASP A CA 1
ATOM 1458 C C . ASP A 1 180 ? 17.044 -3.224 -36.420 1.00 85.00 180 ASP A C 1
ATOM 1460 O O . ASP A 1 180 ? 15.814 -3.204 -36.527 1.00 85.00 180 ASP A O 1
ATOM 1464 N N . VAL A 1 181 ? 17.641 -3.711 -35.331 1.00 83.56 181 VAL A N 1
ATOM 1465 C CA . VAL A 1 181 ? 16.901 -4.277 -34.198 1.00 83.56 181 VAL A CA 1
ATOM 1466 C C . VAL A 1 181 ? 16.043 -3.203 -33.515 1.00 83.56 181 VAL A C 1
ATOM 1468 O O . VAL A 1 181 ? 14.878 -3.452 -33.192 1.00 83.56 181 VAL A O 1
ATOM 1471 N N . TYR A 1 182 ? 16.562 -1.984 -33.338 1.00 85.06 182 TYR A N 1
ATOM 1472 C CA . TYR A 1 182 ? 15.783 -0.872 -32.794 1.00 85.06 182 TYR A CA 1
ATOM 1473 C C . TYR A 1 182 ? 14.601 -0.498 -33.693 1.00 85.06 182 TYR A C 1
ATOM 1475 O O . TYR A 1 182 ? 13.520 -0.210 -33.183 1.00 85.06 182 TYR A O 1
ATOM 1483 N N . ALA A 1 183 ? 14.749 -0.545 -35.019 1.00 86.25 183 ALA A N 1
ATOM 1484 C CA . ALA A 1 183 ? 13.647 -0.290 -35.944 1.00 86.25 183 ALA A CA 1
ATOM 1485 C C . ALA A 1 183 ? 12.511 -1.315 -35.773 1.00 86.25 183 ALA A C 1
ATOM 1487 O O . ALA A 1 183 ? 11.334 -0.937 -35.754 1.00 86.25 183 ALA A O 1
ATOM 1488 N N . ILE A 1 184 ? 12.850 -2.594 -35.571 1.00 86.00 184 ILE A N 1
ATOM 1489 C CA . ILE A 1 184 ? 11.881 -3.658 -35.262 1.00 86.00 184 ILE A CA 1
ATOM 1490 C C . ILE A 1 184 ? 11.197 -3.389 -33.916 1.00 86.00 184 ILE A C 1
ATOM 1492 O O . ILE A 1 184 ? 9.969 -3.472 -33.825 1.00 86.00 184 ILE A O 1
ATOM 1496 N N . PHE A 1 185 ? 11.962 -3.008 -32.890 1.00 84.94 185 PHE A N 1
ATOM 1497 C CA . PHE A 1 185 ? 11.420 -2.635 -31.583 1.00 84.94 185 PHE A CA 1
ATOM 1498 C C . PHE A 1 185 ? 10.453 -1.445 -31.688 1.00 84.94 185 PHE A C 1
ATOM 1500 O O . PHE A 1 185 ? 9.309 -1.542 -31.252 1.00 84.94 185 PHE A O 1
ATOM 1507 N N . VAL A 1 186 ? 10.841 -0.352 -32.350 1.00 86.94 186 VAL A N 1
ATOM 1508 C CA . VAL A 1 186 ? 9.981 0.825 -32.568 1.00 86.94 186 VAL A CA 1
ATOM 1509 C C . VAL A 1 186 ? 8.707 0.447 -33.320 1.00 86.94 186 VAL A C 1
ATOM 1511 O O . VAL A 1 186 ? 7.624 0.919 -32.965 1.00 86.94 186 VAL A O 1
ATOM 1514 N N . LYS A 1 187 ? 8.807 -0.421 -34.336 1.00 87.75 187 LYS A N 1
ATOM 1515 C CA . LYS A 1 187 ? 7.636 -0.949 -35.044 1.00 87.75 187 LYS A CA 1
ATOM 1516 C C . LYS A 1 187 ? 6.718 -1.690 -34.075 1.00 87.75 187 LYS A C 1
ATOM 1518 O O . LYS A 1 187 ? 5.538 -1.367 -34.015 1.00 87.75 187 LYS A O 1
ATOM 1523 N N . TYR A 1 188 ? 7.250 -2.603 -33.264 1.00 85.00 188 TYR A N 1
ATOM 1524 C CA . TYR A 1 188 ? 6.479 -3.323 -32.249 1.00 85.00 188 TYR A CA 1
ATOM 1525 C C . TYR A 1 188 ? 5.773 -2.378 -31.265 1.00 85.00 188 TYR A C 1
ATOM 1527 O O . TYR A 1 188 ? 4.569 -2.510 -31.053 1.00 85.00 188 TYR A O 1
ATOM 1535 N N . VAL A 1 189 ? 6.475 -1.381 -30.720 1.00 85.75 189 VAL A N 1
ATOM 1536 C CA . VAL A 1 189 ? 5.883 -0.415 -29.780 1.00 85.75 189 VAL A CA 1
ATOM 1537 C C . VAL A 1 189 ? 4.771 0.408 -30.449 1.00 85.75 189 VAL A C 1
ATOM 1539 O O . VAL A 1 189 ? 3.749 0.675 -29.821 1.00 85.75 189 VAL A O 1
ATOM 1542 N N . ARG A 1 190 ? 4.907 0.773 -31.732 1.00 86.94 190 ARG A N 1
ATOM 1543 C CA . ARG A 1 190 ? 3.841 1.451 -32.501 1.00 86.94 190 ARG A CA 1
ATOM 1544 C C . ARG A 1 190 ? 2.612 0.562 -32.711 1.00 86.94 190 ARG A C 1
ATOM 1546 O O . ARG A 1 190 ? 1.487 1.047 -32.595 1.00 86.94 190 ARG A O 1
ATOM 1553 N N . GLU A 1 191 ? 2.805 -0.726 -32.985 1.00 86.44 191 GLU A N 1
ATOM 1554 C CA . GLU A 1 191 ? 1.709 -1.703 -33.081 1.00 86.44 191 GLU A CA 1
ATOM 1555 C C . GLU A 1 191 ? 0.966 -1.849 -31.742 1.00 86.44 191 GLU A C 1
ATOM 1557 O O . GLU A 1 191 ? -0.261 -1.878 -31.710 1.00 86.44 191 GLU A O 1
ATOM 1562 N N . VAL A 1 192 ? 1.698 -1.867 -30.622 1.00 84.81 192 VAL A N 1
ATOM 1563 C CA . VAL A 1 192 ? 1.112 -1.875 -29.271 1.00 84.81 192 VAL A CA 1
ATOM 1564 C C . VAL A 1 192 ? 0.350 -0.576 -28.992 1.00 84.81 192 VAL A C 1
ATOM 1566 O O . VAL A 1 192 ? -0.789 -0.614 -28.538 1.00 84.81 192 VAL A O 1
ATOM 1569 N N . ALA A 1 193 ? 0.940 0.581 -29.310 1.00 84.50 193 ALA A N 1
ATOM 1570 C CA . ALA A 1 193 ? 0.321 1.892 -29.096 1.00 84.50 193 ALA A CA 1
ATOM 1571 C C . ALA A 1 193 ? -0.980 2.086 -29.893 1.00 84.50 193 ALA A C 1
ATOM 1573 O O . ALA A 1 193 ? -1.864 2.814 -29.455 1.00 84.50 193 ALA A O 1
ATOM 1574 N N . SER A 1 194 ? -1.089 1.450 -31.061 1.00 85.12 194 SER A N 1
ATOM 1575 C CA . SER A 1 194 ? -2.271 1.504 -31.930 1.00 85.12 194 SER A CA 1
ATOM 1576 C C . SER A 1 194 ? -3.323 0.438 -31.606 1.00 85.12 194 SER A C 1
ATOM 1578 O O . SER A 1 194 ? -4.312 0.327 -32.325 1.00 85.12 194 SER A O 1
ATOM 1580 N N . GLY A 1 195 ? -3.121 -0.361 -30.552 1.00 79.69 195 GLY A N 1
ATOM 1581 C CA . GLY A 1 195 ? -4.055 -1.413 -30.139 1.00 79.69 195 GLY A CA 1
ATOM 1582 C C . GLY A 1 195 ? -4.033 -2.666 -31.022 1.00 79.69 195 GLY A C 1
ATOM 1583 O O . GLY A 1 195 ? -4.758 -3.619 -30.751 1.00 79.69 195 GLY A O 1
ATOM 1584 N N . ARG A 1 196 ? -3.159 -2.731 -32.036 1.00 81.44 196 ARG A N 1
ATOM 1585 C CA . ARG A 1 196 ? -3.055 -3.876 -32.964 1.00 81.44 196 ARG A CA 1
ATOM 1586 C C . ARG A 1 196 ? -2.484 -5.141 -32.317 1.00 81.44 196 ARG A C 1
ATOM 1588 O O . ARG A 1 196 ? -2.522 -6.213 -32.912 1.00 81.44 196 ARG A O 1
ATOM 1595 N N . ARG A 1 197 ? -1.971 -5.033 -31.086 1.00 77.62 197 ARG A N 1
ATOM 1596 C CA . ARG A 1 197 ? -1.481 -6.155 -30.266 1.00 77.62 197 ARG A CA 1
ATOM 1597 C C . ARG A 1 197 ? -2.466 -6.627 -29.187 1.00 77.62 197 ARG A C 1
ATOM 1599 O O . ARG A 1 197 ? -2.079 -7.445 -28.357 1.00 77.62 197 ARG A O 1
ATOM 1606 N N . GLY A 1 198 ? -3.720 -6.167 -29.213 1.00 73.62 198 GLY A N 1
ATOM 1607 C CA . GLY A 1 198 ? -4.803 -6.703 -28.381 1.00 73.62 198 GLY A CA 1
ATOM 1608 C C . GLY A 1 198 ? -4.548 -6.568 -26.876 1.00 73.62 198 GLY A C 1
ATOM 1609 O O . GLY A 1 198 ? -4.771 -5.505 -26.306 1.00 73.62 198 GLY A O 1
ATOM 1610 N N . SER A 1 199 ? -4.093 -7.650 -26.236 1.00 72.06 199 SER A N 1
ATOM 1611 C CA . SER A 1 199 ? -3.921 -7.769 -24.779 1.00 72.06 199 SER A CA 1
ATOM 1612 C C . SER A 1 199 ? -2.697 -7.044 -24.211 1.00 72.06 199 SER A C 1
ATOM 1614 O O . SER A 1 199 ? -2.627 -6.812 -23.004 1.00 72.06 199 SER A O 1
ATOM 1616 N N . VAL A 1 200 ? -1.729 -6.669 -25.051 1.00 73.38 200 VAL A N 1
ATOM 1617 C CA . VAL A 1 200 ? -0.517 -5.966 -24.612 1.00 73.38 200 VAL A CA 1
ATOM 1618 C C . VAL A 1 200 ? -0.736 -4.463 -24.722 1.00 73.38 200 VAL A C 1
ATOM 1620 O O . VAL A 1 200 ? -1.007 -3.944 -25.800 1.00 73.38 200 VAL A O 1
ATOM 1623 N N . SER A 1 201 ? -0.562 -3.752 -23.609 1.00 80.00 201 SER A N 1
ATOM 1624 C CA . SER A 1 201 ? -0.553 -2.282 -23.567 1.00 80.00 201 SER A CA 1
ATOM 1625 C C . SER A 1 201 ? 0.868 -1.742 -23.408 1.00 80.00 201 SER A C 1
ATOM 1627 O O . SER A 1 201 ? 1.772 -2.462 -22.984 1.00 80.00 201 SER A O 1
ATOM 1629 N N . LEU A 1 202 ? 1.075 -0.449 -23.678 1.00 77.75 202 LEU A N 1
ATOM 1630 C CA . LEU A 1 202 ? 2.378 0.192 -23.463 1.00 77.75 202 LEU A CA 1
ATOM 1631 C C . LEU A 1 202 ? 2.861 0.046 -22.009 1.00 77.75 202 LEU A C 1
ATOM 1633 O O . LEU A 1 202 ? 4.059 -0.070 -21.773 1.00 77.75 202 LEU A O 1
ATOM 1637 N N . GLY A 1 203 ? 1.942 0.005 -21.037 1.00 71.81 203 GLY A N 1
ATOM 1638 C CA . GLY A 1 203 ? 2.281 -0.216 -19.629 1.00 71.81 203 GLY A CA 1
ATOM 1639 C C . GLY A 1 203 ? 2.883 -1.599 -19.367 1.00 71.81 203 GLY A C 1
ATOM 1640 O O . GLY A 1 203 ? 3.806 -1.712 -18.567 1.00 71.81 203 GLY A O 1
ATOM 1641 N N . HIS A 1 204 ? 2.439 -2.629 -20.093 1.00 72.69 204 HIS A N 1
ATOM 1642 C CA . HIS A 1 204 ? 3.006 -3.977 -19.989 1.00 72.69 204 HIS A CA 1
ATOM 1643 C C . HIS A 1 204 ? 4.463 -4.033 -20.474 1.00 72.69 204 HIS A C 1
ATOM 1645 O O . HIS A 1 204 ? 5.236 -4.836 -19.965 1.00 72.69 204 HIS A O 1
ATOM 1651 N N . ILE A 1 205 ? 4.866 -3.146 -21.394 1.00 75.00 205 ILE A N 1
ATOM 1652 C CA . ILE A 1 205 ? 6.265 -3.037 -21.849 1.00 75.00 205 ILE A CA 1
ATOM 1653 C C . ILE A 1 205 ? 7.183 -2.571 -20.704 1.00 75.00 205 ILE A C 1
ATOM 1655 O O . ILE A 1 205 ? 8.341 -2.973 -20.649 1.00 75.00 205 ILE A O 1
ATOM 1659 N N . LEU A 1 206 ? 6.673 -1.757 -19.771 1.00 67.88 206 LEU A N 1
ATOM 1660 C CA . LEU A 1 206 ? 7.434 -1.266 -18.614 1.00 67.88 206 LEU A CA 1
ATOM 1661 C C . LEU A 1 206 ? 7.363 -2.184 -17.382 1.00 67.88 206 LEU A C 1
ATOM 1663 O O . LEU A 1 206 ? 8.205 -2.064 -16.499 1.00 67.88 206 LEU A O 1
ATOM 1667 N N . GLN A 1 207 ? 6.388 -3.093 -17.296 1.00 63.91 207 GLN A N 1
ATOM 1668 C CA . GLN A 1 207 ? 6.166 -3.972 -16.133 1.00 63.91 207 GLN A CA 1
ATOM 1669 C C . GLN A 1 207 ? 7.091 -5.203 -16.087 1.00 63.91 207 GLN A C 1
ATOM 1671 O O . GLN A 1 207 ? 6.750 -6.219 -15.484 1.00 63.91 207 GLN A O 1
ATOM 1676 N N . LEU A 1 208 ? 8.264 -5.142 -16.714 1.00 55.75 208 LEU A N 1
ATOM 1677 C CA . LEU A 1 208 ? 9.192 -6.267 -16.712 1.00 55.75 208 LEU A CA 1
ATOM 1678 C C . LEU A 1 208 ? 9.810 -6.448 -15.312 1.00 55.75 208 LEU A C 1
ATOM 1680 O O . LEU A 1 208 ? 10.397 -5.501 -14.784 1.00 55.75 208 LEU A O 1
ATOM 1684 N N . PRO A 1 209 ? 9.730 -7.650 -14.708 1.00 45.06 209 PRO A N 1
ATOM 1685 C CA . PRO A 1 209 ? 10.487 -7.974 -13.501 1.00 45.06 209 PRO A CA 1
ATOM 1686 C C . PRO A 1 209 ? 11.981 -7.702 -13.718 1.00 45.06 209 PRO A C 1
ATOM 1688 O O . PRO A 1 209 ? 12.478 -7.898 -14.827 1.00 45.06 209 PRO A O 1
ATOM 1691 N N . GLN A 1 210 ? 12.726 -7.314 -12.678 1.00 45.72 210 GLN A N 1
ATOM 1692 C CA . GLN A 1 210 ? 14.169 -7.010 -12.771 1.00 45.72 210 GLN A CA 1
ATOM 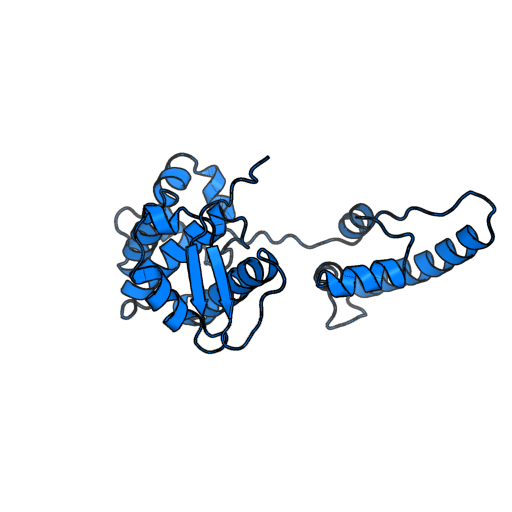1693 C C . GLN A 1 210 ? 14.987 -8.125 -13.464 1.00 45.72 210 GLN A C 1
ATOM 1695 O O . GLN A 1 210 ? 15.929 -7.828 -14.199 1.00 45.72 210 GLN A O 1
ATOM 1700 N N . GLY A 1 211 ? 14.576 -9.394 -13.340 1.00 42.97 211 GLY A N 1
ATOM 1701 C CA . GLY A 1 211 ? 15.161 -10.520 -14.083 1.00 42.97 211 GLY A CA 1
ATOM 1702 C C . GLY A 1 211 ? 14.888 -10.507 -15.597 1.00 42.97 211 GLY A C 1
ATOM 1703 O O . GLY A 1 211 ? 15.773 -10.829 -16.386 1.00 42.97 211 GLY A O 1
ATOM 1704 N N . LEU A 1 212 ? 13.705 -10.059 -16.035 1.00 47.28 212 LEU A N 1
ATOM 1705 C CA . LEU A 1 212 ? 13.373 -9.888 -17.455 1.00 47.28 212 LEU A CA 1
ATOM 1706 C C . LEU A 1 212 ? 13.898 -8.571 -18.037 1.00 47.28 212 LEU A C 1
ATOM 1708 O O . LEU A 1 212 ? 14.074 -8.487 -19.246 1.00 47.28 212 LEU A O 1
ATOM 1712 N N . MET A 1 213 ? 14.197 -7.563 -17.211 1.00 45.91 213 MET A N 1
ATOM 1713 C CA . MET A 1 213 ? 14.939 -6.378 -17.661 1.00 45.91 213 MET A CA 1
ATOM 1714 C C . MET A 1 213 ? 16.358 -6.743 -18.072 1.00 45.91 213 MET A C 1
ATOM 1716 O O . MET A 1 213 ? 16.842 -6.247 -19.082 1.00 45.91 213 MET A O 1
ATOM 1720 N N . LYS A 1 214 ? 16.994 -7.673 -17.348 1.00 41.09 214 LYS A N 1
ATOM 1721 C CA . LYS A 1 214 ? 18.254 -8.278 -17.783 1.00 41.09 214 LYS A CA 1
ATOM 1722 C C . LYS A 1 214 ? 18.071 -8.925 -19.155 1.00 41.09 214 LYS A C 1
ATOM 1724 O O . LYS A 1 214 ? 18.872 -8.664 -20.034 1.00 41.09 214 LYS A O 1
ATOM 1729 N N . ASN A 1 215 ? 16.972 -9.647 -19.384 1.00 42.31 215 ASN A N 1
ATOM 1730 C CA . ASN A 1 215 ? 16.656 -10.234 -20.692 1.00 42.31 215 ASN A CA 1
ATOM 1731 C C . ASN A 1 215 ? 16.316 -9.200 -21.777 1.00 42.31 215 ASN A C 1
ATOM 1733 O O . ASN A 1 215 ? 16.665 -9.428 -22.927 1.00 42.31 215 ASN A O 1
ATOM 1737 N N . LEU A 1 216 ? 15.697 -8.060 -21.452 1.00 48.75 216 LEU A N 1
ATOM 1738 C CA . LEU A 1 216 ? 15.458 -6.978 -22.412 1.00 48.75 216 LEU A CA 1
ATOM 1739 C C . LEU A 1 216 ? 16.760 -6.249 -22.752 1.00 48.75 216 LEU A C 1
ATOM 1741 O O . LEU A 1 216 ? 16.991 -5.972 -23.916 1.00 48.75 216 LEU A O 1
ATOM 1745 N N . CYS A 1 217 ? 17.639 -6.004 -21.781 1.00 46.78 217 CYS A N 1
ATOM 1746 C CA . CYS A 1 217 ? 18.988 -5.494 -22.029 1.00 46.78 217 CYS A CA 1
ATOM 1747 C C . CYS A 1 217 ? 19.878 -6.537 -22.728 1.00 46.78 217 CYS A C 1
ATOM 1749 O O . CYS A 1 217 ? 20.792 -6.174 -23.447 1.00 46.78 217 CYS A O 1
ATOM 1751 N N . LEU A 1 218 ? 19.635 -7.837 -22.557 1.00 50.09 218 LEU A 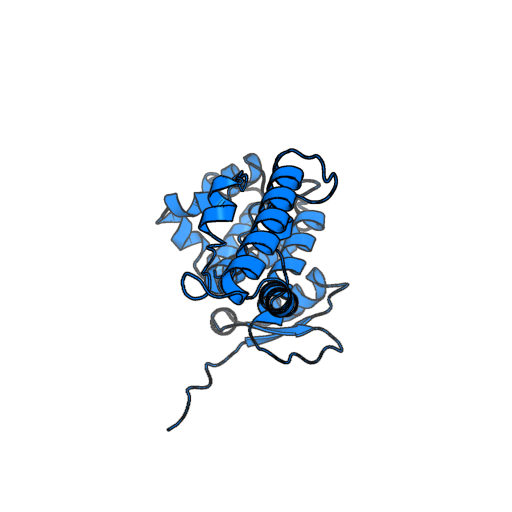N 1
ATOM 1752 C CA . LEU A 1 218 ? 20.345 -8.883 -23.302 1.00 50.09 218 LEU A CA 1
ATOM 1753 C C . LEU A 1 218 ? 19.807 -9.010 -24.736 1.00 50.09 218 LEU A C 1
ATOM 1755 O O . LEU A 1 218 ? 20.590 -9.181 -25.664 1.00 50.09 218 LEU A O 1
ATOM 1759 N N . ALA A 1 219 ? 18.492 -8.881 -24.932 1.00 52.62 219 ALA A N 1
ATOM 1760 C CA . ALA A 1 219 ? 17.844 -8.890 -26.245 1.00 52.62 219 ALA A CA 1
ATOM 1761 C C . ALA A 1 219 ? 18.041 -7.568 -27.014 1.00 52.62 219 ALA A C 1
ATOM 1763 O O . ALA A 1 219 ? 18.089 -7.564 -28.241 1.00 52.62 219 ALA A O 1
ATOM 1764 N N . PHE A 1 220 ? 18.176 -6.453 -26.295 1.00 61.72 220 PHE A N 1
ATOM 1765 C CA . PHE A 1 220 ? 18.330 -5.088 -26.800 1.00 61.72 220 PHE A CA 1
ATOM 1766 C C . PHE A 1 220 ? 19.384 -4.322 -25.968 1.00 61.72 220 PHE A C 1
ATOM 1768 O O . PHE A 1 220 ? 19.043 -3.417 -25.203 1.00 61.72 220 PHE A O 1
ATOM 1775 N N . PRO A 1 221 ? 20.684 -4.642 -26.114 1.00 58.16 221 PRO A N 1
ATOM 1776 C CA . PRO A 1 221 ? 21.773 -4.090 -25.285 1.00 58.16 221 PRO A CA 1
ATOM 1777 C C . PRO A 1 221 ? 22.016 -2.590 -25.436 1.00 58.16 221 PRO A C 1
ATOM 1779 O O . PRO A 1 221 ? 22.746 -1.991 -24.649 1.00 58.16 221 PRO A O 1
ATOM 1782 N N . PHE A 1 222 ? 21.387 -1.978 -26.432 1.00 61.00 222 PHE A N 1
ATOM 1783 C CA . PHE A 1 222 ? 21.445 -0.551 -26.706 1.00 61.00 222 PHE A CA 1
ATOM 1784 C C . PHE A 1 222 ? 20.316 0.239 -26.022 1.00 61.00 222 PHE A C 1
ATOM 1786 O O . PHE A 1 222 ? 20.334 1.461 -26.077 1.00 61.00 222 PHE A O 1
ATOM 1793 N N . ILE A 1 223 ? 19.323 -0.389 -25.383 1.00 60.75 223 ILE A N 1
ATOM 1794 C CA . ILE A 1 223 ? 18.261 0.344 -24.672 1.00 60.75 223 ILE A CA 1
ATOM 1795 C C . ILE A 1 223 ? 18.710 0.613 -23.232 1.00 60.75 223 ILE A C 1
ATOM 1797 O O . ILE A 1 223 ? 19.034 -0.317 -22.496 1.00 60.75 223 ILE A O 1
ATOM 1801 N N . ARG A 1 224 ? 18.715 1.888 -22.818 1.00 60.00 224 ARG A N 1
ATOM 1802 C CA . ARG A 1 224 ? 18.966 2.307 -21.431 1.00 60.00 224 ARG A CA 1
ATOM 1803 C C . ARG A 1 224 ? 17.743 3.017 -20.847 1.00 60.00 224 ARG A C 1
ATOM 1805 O O . ARG A 1 224 ? 16.992 3.658 -21.582 1.00 60.00 224 ARG A O 1
ATOM 1812 N N . LEU A 1 225 ? 17.576 2.878 -19.533 1.00 53.66 225 LEU A N 1
ATOM 1813 C CA . LEU A 1 225 ? 16.609 3.609 -18.706 1.00 53.66 225 LEU A CA 1
ATOM 1814 C C . LEU A 1 225 ? 17.285 4.776 -17.994 1.00 53.66 225 LEU A C 1
ATOM 1816 O O . LEU A 1 225 ? 18.486 4.628 -17.668 1.00 53.66 225 LEU A O 1
#

Organism: Dreissena polymorpha (NCBI:txid45954)

Sequence (225 aa):
MNHFQRETNFIIVDRVNILQTSFEELSDKTTEELGKTLEVQFYTEAAEDYGGPRKEFFRIILRATKEKLFDSGLRELLQDDYRMVGIVFALTILQNGKLPTFMNATVLEELWNSAYPSSCIKQLRIGLDTLGIFELLTRLPSLQFLFHATPVTLTLKR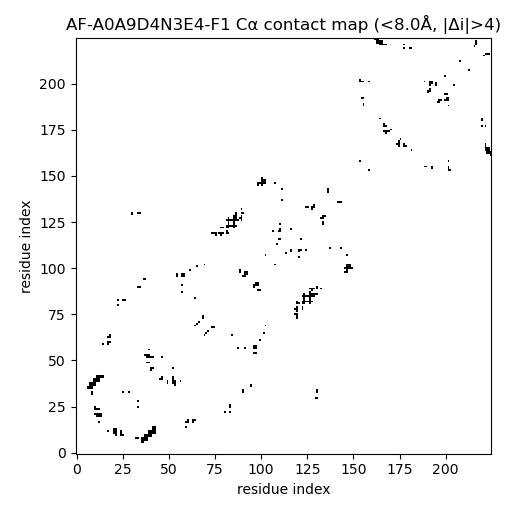LMIILKAVFSENGSNRQTLEKDVYAIFVKYVREVASGRRGSVSLGHILQLPQGLMKNLCLAFPFIRL